Protein AF-A0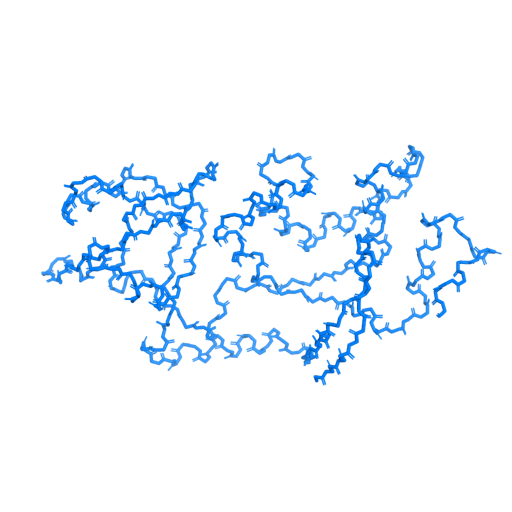A7Z0PDH2-F1 (afdb_monomer_lite)

Secondary structure (DSSP, 8-state):
-EEEEEEE--TT-SS-EEEEEEE----TTHHHHHHHHHHHHHHS-GGG--EEEE-TT-B-B--SS--HHHHHHHTTTS-B-SS-EEEEHHHHHHS-GGGEEEE--BTTB--EEEEEEEEEEE-TT-PEEEEEEEEETTTSPEE-GGG-TT-EEEE----HHHHHHHHHHHTT-S-HHHHHHHHHHHHHHHTSHHHHHHHHHH--S-SS---HHHHHHHHTSHHHHHHHHTEEEE---TTS--HHHHHTTGGGGT-BTTB--GGG-

Foldseek 3Di:
DDKDFDFDADPPRPGTDGDIDDDDDDDPCVVVQLVVLQVVQVVDDPVQLFKWKDAWFFFFFAAPPDDPVRSVVCRVVGATFRGIDIDGNVVQVPDDPSQWDWDPDDPVFATKIKGFDFQAGAGPVRDRDTHITIDGPPPGDRGHPSNLPLADEFEWPQAPQLVLLLVCVLVVVDDPVSCVVCVVSVCSRLVTRLNVQVCVQQVPVPPSDHDPVSVVSSCSHNRSVVNNVRYHYDDDDPVPDDPVRVQSCQVVVVHDPVGTDPVSD

Structure (mmCIF, N/CA/C/O backbone):
data_AF-A0A7Z0PDH2-F1
#
_entry.id   AF-A0A7Z0PDH2-F1
#
loop_
_atom_site.group_PDB
_atom_site.id
_atom_site.type_symbol
_atom_site.label_atom_id
_atom_site.label_alt_id
_atom_site.label_comp_id
_atom_site.label_asym_id
_atom_site.label_entity_id
_atom_site.label_seq_id
_atom_site.pdbx_PDB_ins_code
_atom_site.Cartn_x
_atom_site.Cartn_y
_atom_site.Cartn_z
_atom_site.occupancy
_atom_site.B_iso_or_equiv
_atom_site.auth_seq_id
_atom_site.auth_comp_id
_atom_site.auth_asym_id
_atom_site.auth_atom_id
_atom_site.pdbx_PDB_model_num
ATOM 1 N N . MET A 1 1 ? 22.469 -14.466 2.992 1.00 57.66 1 MET A N 1
ATOM 2 C CA . MET A 1 1 ? 22.642 -13.098 3.518 1.00 57.66 1 MET A CA 1
ATOM 3 C C . MET A 1 1 ? 24.048 -12.660 3.171 1.00 57.66 1 MET A C 1
ATOM 5 O O . MET A 1 1 ? 24.980 -13.349 3.568 1.00 57.66 1 MET A O 1
ATOM 9 N N . ILE A 1 2 ? 24.188 -11.593 2.391 1.00 72.69 2 ILE A N 1
ATOM 10 C CA . ILE A 1 2 ? 25.479 -10.999 2.031 1.00 72.69 2 ILE A CA 1
ATOM 11 C C . ILE A 1 2 ? 25.451 -9.569 2.564 1.00 72.69 2 ILE A C 1
ATOM 13 O O . ILE A 1 2 ? 24.490 -8.844 2.332 1.00 72.69 2 ILE A O 1
ATOM 17 N N . GLY A 1 3 ? 26.459 -9.193 3.347 1.00 75.25 3 GLY A N 1
ATOM 18 C CA . GLY A 1 3 ? 26.561 -7.863 3.937 1.00 75.25 3 GLY A CA 1
ATOM 19 C C . GLY A 1 3 ? 27.950 -7.291 3.705 1.00 75.25 3 GLY A C 1
ATOM 20 O O . GLY A 1 3 ? 28.940 -7.971 3.973 1.00 75.25 3 GLY A O 1
ATOM 21 N N . HIS A 1 4 ? 28.027 -6.055 3.222 1.00 76.88 4 HIS A N 1
ATOM 22 C CA . HIS A 1 4 ? 29.278 -5.329 3.042 1.00 76.88 4 HIS A CA 1
ATOM 23 C C . HIS A 1 4 ? 29.174 -3.952 3.698 1.00 76.88 4 HIS A C 1
ATOM 25 O O . HIS A 1 4 ? 28.296 -3.159 3.361 1.00 76.88 4 HIS A O 1
ATOM 31 N N . LEU A 1 5 ? 30.073 -3.670 4.643 1.00 83.44 5 LEU A N 1
ATOM 32 C CA . LEU A 1 5 ? 30.262 -2.324 5.173 1.00 83.44 5 LEU A CA 1
ATOM 33 C C . LEU A 1 5 ? 31.282 -1.617 4.279 1.00 83.44 5 LEU A C 1
ATOM 35 O O . LEU A 1 5 ? 32.447 -2.017 4.246 1.00 83.44 5 LEU A O 1
ATOM 39 N N . GLY A 1 6 ? 30.836 -0.599 3.549 1.00 84.50 6 GLY A N 1
ATOM 40 C CA . GLY A 1 6 ? 31.639 0.057 2.524 1.00 84.50 6 GLY A CA 1
ATOM 41 C C . GLY A 1 6 ? 31.370 1.551 2.430 1.00 84.50 6 GLY A C 1
ATOM 42 O O . GLY A 1 6 ? 30.443 2.077 3.044 1.00 84.50 6 GLY A O 1
ATOM 43 N N . LEU A 1 7 ? 32.213 2.230 1.660 1.00 85.75 7 LEU A N 1
ATOM 44 C CA . LEU A 1 7 ? 32.038 3.633 1.314 1.00 85.75 7 LEU A CA 1
ATOM 45 C C . LEU A 1 7 ? 31.079 3.733 0.123 1.00 85.75 7 LEU A C 1
ATOM 47 O O . LEU A 1 7 ? 31.379 3.217 -0.950 1.00 85.75 7 LEU A O 1
ATOM 51 N N . TYR A 1 8 ? 29.934 4.378 0.327 1.00 80.38 8 TYR A N 1
ATOM 52 C CA . TYR A 1 8 ? 28.932 4.654 -0.701 1.00 80.38 8 TYR A CA 1
ATOM 53 C C . TYR A 1 8 ? 28.839 6.158 -0.933 1.00 80.38 8 TYR A C 1
ATOM 55 O O . TYR A 1 8 ? 28.736 6.923 0.023 1.00 80.38 8 TYR A O 1
ATOM 63 N N . GLN A 1 9 ? 28.847 6.577 -2.195 1.00 80.88 9 GLN A N 1
ATOM 64 C CA . GLN A 1 9 ? 28.658 7.969 -2.591 1.00 80.88 9 GLN A CA 1
ATOM 65 C C . GLN A 1 9 ? 27.418 8.055 -3.474 1.00 80.88 9 GLN A C 1
ATOM 67 O O . GLN A 1 9 ? 27.387 7.472 -4.557 1.00 80.88 9 GLN A O 1
ATOM 72 N N . ASP A 1 10 ? 26.394 8.751 -2.990 1.00 74.12 10 ASP A N 1
ATOM 73 C CA . ASP A 1 10 ? 25.212 9.047 -3.796 1.00 74.12 10 ASP A CA 1
ATOM 74 C C . ASP A 1 10 ? 25.580 10.090 -4.870 1.00 74.12 10 ASP A C 1
ATOM 76 O O . ASP A 1 10 ? 26.556 10.827 -4.715 1.00 74.12 10 ASP A O 1
ATOM 80 N N . CYS A 1 11 ? 24.819 10.165 -5.966 1.00 62.72 11 CYS A N 1
ATOM 81 C CA . CYS A 1 11 ? 25.152 11.026 -7.112 1.00 62.72 11 CYS A CA 1
ATOM 82 C C . CYS A 1 11 ? 25.292 12.518 -6.761 1.00 62.72 11 CYS A C 1
ATOM 84 O O . CYS A 1 11 ? 26.021 13.233 -7.444 1.00 62.72 11 CYS A O 1
ATOM 86 N N . ASP A 1 12 ? 24.633 12.951 -5.685 1.00 72.50 12 ASP A N 1
ATOM 87 C CA . ASP A 1 12 ? 24.610 14.336 -5.214 1.00 72.50 12 ASP A CA 1
ATOM 88 C C . ASP A 1 12 ? 25.508 14.562 -3.980 1.00 72.50 12 ASP A C 1
ATOM 90 O O . ASP A 1 12 ? 25.506 15.649 -3.403 1.00 72.50 12 ASP A O 1
ATOM 94 N N . ALA A 1 13 ? 26.249 13.542 -3.530 1.00 79.81 13 ALA A N 1
ATOM 95 C CA . ALA A 1 13 ? 27.087 13.626 -2.337 1.00 79.81 13 ALA A CA 1
ATOM 96 C C . ALA A 1 13 ? 28.519 14.066 -2.680 1.00 79.81 13 ALA A C 1
ATOM 98 O O . ALA A 1 13 ? 29.191 13.443 -3.502 1.00 79.81 13 ALA A O 1
ATOM 99 N N . ASP A 1 14 ? 29.027 15.087 -1.982 1.00 85.19 14 ASP A N 1
ATOM 100 C CA . ASP A 1 14 ? 30.408 15.573 -2.146 1.00 85.19 14 ASP A CA 1
ATOM 101 C C . ASP A 1 14 ? 31.463 14.579 -1.626 1.00 85.19 14 ASP A C 1
ATOM 103 O O . ASP A 1 14 ? 32.612 14.592 -2.074 1.00 85.19 14 ASP A O 1
ATOM 107 N N . GLN A 1 15 ? 31.100 13.723 -0.664 1.00 85.88 15 GLN A N 1
ATOM 108 C CA . GLN A 1 15 ? 31.987 12.716 -0.076 1.00 85.88 15 GLN A CA 1
ATOM 109 C C . GLN A 1 15 ? 31.253 11.388 0.157 1.00 85.88 15 GLN A C 1
ATOM 111 O O . GLN A 1 15 ? 30.056 11.395 0.444 1.00 85.88 15 GLN A O 1
ATOM 116 N N . PRO A 1 16 ? 31.956 10.245 0.063 1.00 86.00 16 PRO A N 1
ATOM 117 C CA . PRO A 1 16 ? 31.382 8.945 0.380 1.00 86.00 16 PRO A CA 1
ATOM 118 C C . PRO A 1 16 ? 31.133 8.771 1.884 1.00 86.00 16 PRO A C 1
ATOM 120 O O . PRO A 1 16 ? 31.945 9.171 2.719 1.00 86.00 16 PRO A O 1
ATOM 123 N N . GLU A 1 17 ? 30.057 8.072 2.228 1.00 88.94 17 GLU A N 1
ATOM 124 C CA . GLU A 1 17 ? 29.683 7.723 3.599 1.00 88.94 17 GLU A CA 1
ATOM 125 C C . GLU A 1 17 ? 29.858 6.224 3.860 1.00 88.94 17 GLU A C 1
ATOM 127 O O . GLU A 1 17 ? 29.665 5.395 2.969 1.00 88.94 17 GLU A O 1
ATOM 132 N N . GLN A 1 18 ? 30.183 5.846 5.102 1.00 87.06 18 GLN A N 1
ATOM 133 C CA . GLN A 1 18 ? 30.150 4.437 5.501 1.00 87.06 18 GLN A CA 1
ATOM 134 C C . GLN A 1 18 ? 28.702 3.959 5.619 1.00 87.06 18 GLN A C 1
ATOM 136 O O . GLN A 1 18 ? 27.990 4.340 6.548 1.00 87.06 18 GLN A O 1
ATOM 141 N N . LYS A 1 19 ? 28.287 3.076 4.710 1.00 86.75 19 LYS A N 1
ATOM 142 C CA . LYS A 1 19 ? 26.963 2.448 4.717 1.00 86.75 19 LYS A CA 1
ATOM 143 C C . LYS A 1 19 ? 27.102 0.924 4.784 1.00 86.75 19 LYS A C 1
ATOM 145 O O . LYS A 1 19 ? 28.033 0.334 4.232 1.00 86.75 19 LYS A O 1
ATOM 150 N N . LEU A 1 20 ? 26.169 0.279 5.487 1.00 84.75 20 LEU A N 1
ATOM 151 C CA . LEU A 1 20 ? 25.981 -1.169 5.420 1.00 84.75 20 LEU A CA 1
ATOM 152 C C . LEU A 1 20 ? 25.075 -1.468 4.227 1.00 84.75 20 LEU A C 1
ATOM 154 O O . LEU A 1 20 ? 23.892 -1.141 4.258 1.00 84.75 20 LEU A O 1
ATOM 158 N N . HIS A 1 21 ? 25.620 -2.120 3.207 1.00 80.81 21 HIS A N 1
ATOM 159 C CA . HIS A 1 21 ? 24.818 -2.76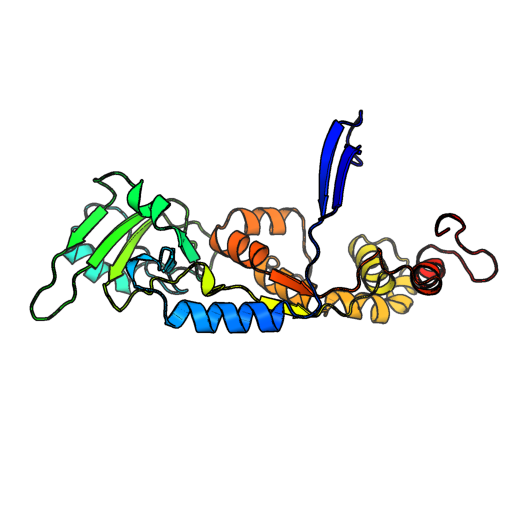4 2.180 1.00 80.81 21 HIS A CA 1
ATOM 160 C C . HIS A 1 21 ? 24.469 -4.171 2.677 1.00 80.81 21 HIS A C 1
ATOM 162 O O . HIS A 1 21 ? 25.371 -4.967 2.945 1.00 80.81 21 HIS A O 1
ATOM 168 N N . LEU A 1 22 ? 23.178 -4.480 2.816 1.00 80.50 22 LEU A N 1
ATOM 169 C CA . LEU A 1 22 ? 22.690 -5.796 3.228 1.00 80.50 22 LEU A CA 1
ATOM 170 C C . LEU A 1 22 ? 21.732 -6.352 2.177 1.00 80.50 22 LEU A C 1
ATOM 172 O O . LEU A 1 22 ? 20.664 -5.792 1.955 1.00 80.50 22 LEU A O 1
ATOM 176 N N . GLU A 1 23 ? 22.081 -7.505 1.616 1.00 78.81 23 GLU A N 1
ATOM 177 C CA . GLU A 1 23 ? 21.211 -8.273 0.732 1.00 78.81 23 GLU A CA 1
ATOM 178 C C . GLU A 1 23 ? 20.784 -9.576 1.411 1.00 78.81 23 GLU A C 1
ATOM 180 O O . GLU A 1 23 ? 21.582 -10.353 1.964 1.00 78.81 23 GLU A O 1
ATOM 185 N N . THR A 1 24 ? 19.484 -9.839 1.348 1.00 79.00 24 THR A N 1
ATOM 186 C CA . THR A 1 24 ? 18.890 -11.102 1.784 1.00 79.00 24 THR A CA 1
ATOM 187 C C . THR A 1 24 ? 18.298 -11.795 0.570 1.00 79.00 24 THR A C 1
ATOM 189 O O . THR A 1 24 ? 17.638 -11.165 -0.247 1.00 79.00 24 THR A O 1
ATOM 192 N N . PHE A 1 25 ? 18.579 -13.088 0.443 1.00 76.19 25 PHE A N 1
ATOM 193 C CA . PHE A 1 25 ? 18.141 -13.902 -0.682 1.00 76.19 25 PHE A CA 1
ATOM 194 C C . PHE A 1 25 ? 17.099 -14.889 -0.176 1.00 76.19 25 PHE A C 1
ATOM 196 O O . PHE A 1 25 ? 17.269 -15.465 0.903 1.00 76.19 25 PHE A O 1
ATOM 203 N N . SER A 1 26 ? 16.047 -15.067 -0.960 1.00 77.88 26 SER A N 1
ATOM 204 C CA . SER A 1 26 ? 15.057 -16.130 -0.809 1.00 77.88 26 SER A CA 1
ATOM 205 C C . SER A 1 26 ? 15.171 -17.091 -1.994 1.00 77.88 26 SER A C 1
ATOM 207 O O . SER A 1 26 ? 15.863 -16.788 -2.970 1.00 77.88 26 SER A O 1
ATOM 209 N N . GLY A 1 27 ? 14.562 -18.273 -1.875 1.00 80.44 27 GLY A N 1
ATOM 210 C CA . GLY A 1 27 ? 14.395 -19.176 -3.010 1.00 80.44 27 GLY A CA 1
ATOM 211 C C . GLY A 1 27 ? 13.394 -18.624 -4.027 1.00 80.44 27 GLY A C 1
ATOM 212 O O . GLY A 1 27 ? 12.864 -17.524 -3.883 1.00 80.44 27 GLY A O 1
ATOM 213 N N . ASP A 1 28 ? 13.102 -19.412 -5.055 1.00 81.75 28 ASP A N 1
ATOM 214 C CA . ASP A 1 28 ? 12.028 -19.144 -6.017 1.00 81.75 28 ASP A CA 1
ATOM 215 C C . ASP A 1 28 ? 10.625 -19.467 -5.458 1.00 81.75 28 ASP A C 1
ATOM 217 O O . ASP A 1 28 ? 9.628 -19.363 -6.168 1.00 81.75 28 ASP A O 1
ATOM 221 N N . ASP A 1 29 ? 10.531 -19.810 -4.171 1.00 88.81 29 ASP A N 1
ATOM 222 C CA . ASP A 1 29 ? 9.342 -20.295 -3.474 1.00 88.81 29 ASP A CA 1
ATOM 223 C C . ASP A 1 29 ? 8.637 -19.231 -2.615 1.00 88.81 29 ASP A C 1
ATOM 225 O O . ASP A 1 29 ? 7.789 -19.570 -1.790 1.00 88.81 29 ASP A O 1
ATOM 229 N N . VAL A 1 30 ? 8.935 -17.938 -2.806 1.00 89.25 30 VAL A N 1
ATOM 230 C CA . VAL A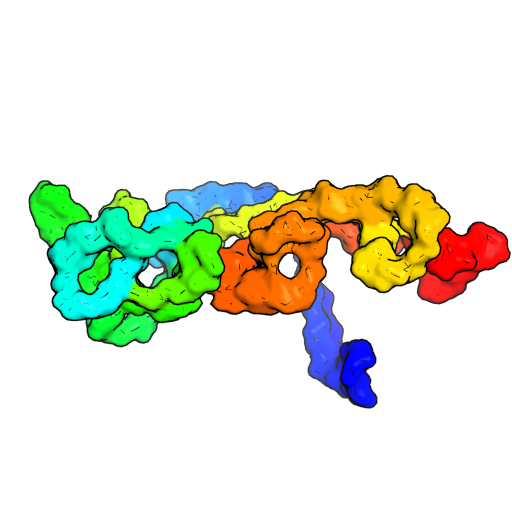 1 30 ? 8.335 -16.835 -2.023 1.00 89.25 30 VAL A CA 1
ATOM 231 C C . VAL A 1 30 ? 6.804 -16.853 -2.077 1.00 89.25 30 VAL A C 1
ATOM 233 O O . VAL A 1 30 ? 6.156 -16.681 -1.045 1.00 89.25 30 VAL A O 1
ATOM 236 N N . GLU A 1 31 ? 6.214 -17.097 -3.249 1.00 90.94 31 GLU A N 1
ATOM 237 C CA . GLU A 1 31 ? 4.755 -17.203 -3.399 1.00 90.94 31 GLU A CA 1
ATOM 238 C C . GLU A 1 31 ? 4.190 -18.357 -2.560 1.00 90.94 31 GLU A C 1
ATOM 240 O O . GLU A 1 31 ? 3.286 -18.149 -1.748 1.00 90.94 31 GLU A O 1
ATOM 245 N N . ALA A 1 32 ? 4.788 -19.547 -2.666 1.00 92.94 32 ALA A N 1
ATOM 246 C CA . ALA A 1 32 ? 4.389 -20.720 -1.890 1.00 92.94 32 ALA A CA 1
ATOM 247 C C . ALA A 1 32 ? 4.579 -20.507 -0.377 1.00 92.94 32 ALA A C 1
ATOM 249 O O . ALA A 1 32 ? 3.745 -20.926 0.430 1.00 92.94 32 ALA A O 1
ATOM 250 N N . PHE A 1 33 ? 5.646 -19.812 0.027 1.00 92.81 33 PHE A N 1
ATOM 251 C CA . PHE A 1 33 ? 5.873 -19.425 1.415 1.00 92.81 33 PHE A CA 1
ATOM 252 C C . PHE A 1 33 ? 4.769 -18.494 1.930 1.00 92.81 33 PHE A C 1
ATOM 254 O O . PHE A 1 33 ? 4.253 -18.716 3.026 1.00 92.81 33 PHE A O 1
ATOM 261 N N . ILE A 1 34 ? 4.369 -17.478 1.155 1.00 93.44 34 ILE A N 1
ATOM 262 C CA . ILE A 1 34 ? 3.287 -16.555 1.532 1.00 93.44 34 ILE A CA 1
ATOM 263 C C . ILE A 1 34 ? 1.957 -17.305 1.653 1.00 93.44 34 ILE A C 1
ATOM 265 O O . ILE A 1 34 ? 1.224 -17.086 2.619 1.00 93.44 34 ILE A O 1
ATOM 269 N N . GLU A 1 35 ? 1.650 -18.219 0.731 1.00 94.50 35 GLU A N 1
ATOM 270 C CA . GLU A 1 35 ? 0.456 -19.070 0.810 1.00 94.50 35 GLU A CA 1
ATOM 271 C C . GLU A 1 35 ? 0.453 -19.943 2.072 1.00 94.50 35 GLU A C 1
ATOM 273 O O . GLU A 1 35 ? -0.539 -19.976 2.808 1.00 94.50 35 GLU A O 1
ATOM 278 N N . ALA A 1 36 ? 1.578 -20.593 2.381 1.00 95.62 36 ALA A N 1
ATOM 279 C CA . ALA A 1 36 ? 1.732 -21.380 3.601 1.00 95.62 36 ALA A CA 1
ATOM 280 C C . ALA A 1 36 ? 1.611 -20.510 4.865 1.00 95.62 36 ALA A C 1
ATOM 282 O O . ALA A 1 36 ? 0.969 -20.909 5.839 1.00 95.62 36 ALA A O 1
ATOM 283 N N . SER A 1 37 ? 2.171 -19.298 4.841 1.00 95.69 37 SER A N 1
ATOM 284 C CA . SER A 1 37 ? 2.078 -18.312 5.923 1.00 95.69 37 SER A CA 1
ATOM 285 C C . SER A 1 37 ? 0.628 -17.875 6.161 1.00 95.69 37 SER A C 1
ATOM 287 O O . SER A 1 37 ? 0.150 -17.878 7.297 1.00 95.69 37 SER A O 1
ATOM 289 N N . ARG A 1 38 ? -0.121 -17.614 5.083 1.00 95.56 38 ARG A N 1
ATOM 290 C CA . ARG A 1 38 ? -1.556 -17.293 5.116 1.00 95.56 38 ARG A CA 1
ATOM 291 C C . ARG A 1 38 ? -2.388 -18.435 5.686 1.00 95.56 38 ARG A C 1
ATOM 293 O O . ARG A 1 38 ? -3.248 -18.196 6.533 1.00 95.56 38 ARG A O 1
ATOM 300 N N . ALA A 1 39 ? -2.118 -19.672 5.271 1.00 95.94 39 ALA A N 1
ATOM 301 C CA . ALA A 1 39 ? -2.773 -20.852 5.832 1.00 95.94 39 ALA A CA 1
ATOM 302 C C . ALA A 1 39 ? -2.452 -21.010 7.328 1.00 95.94 39 ALA A C 1
ATOM 304 O O . ALA A 1 39 ? -3.342 -21.267 8.139 1.00 95.94 39 ALA A O 1
ATOM 305 N N . TRP A 1 40 ? -1.198 -20.787 7.723 1.00 95.25 40 TRP A N 1
ATOM 306 C CA . TRP A 1 40 ? -0.787 -20.795 9.125 1.00 95.25 40 TRP A CA 1
ATOM 307 C C . TRP A 1 40 ? -1.508 -19.719 9.948 1.00 95.25 40 TRP A C 1
ATOM 309 O O . TRP A 1 40 ? -2.016 -20.010 11.031 1.00 95.25 40 TRP A O 1
ATOM 319 N N . ALA A 1 41 ? -1.654 -18.506 9.410 1.00 95.00 41 ALA A N 1
ATOM 320 C CA . ALA A 1 41 ? -2.321 -17.391 10.077 1.00 95.00 41 ALA A CA 1
ATOM 321 C C . ALA A 1 41 ? -3.777 -17.690 10.481 1.00 95.00 41 ALA A C 1
ATOM 323 O O . ALA A 1 41 ? -4.256 -17.155 11.482 1.00 95.00 41 ALA A O 1
ATOM 324 N N . GLN A 1 42 ? -4.476 -18.569 9.752 1.00 92.25 42 GLN A N 1
ATOM 325 C CA . GLN A 1 42 ? -5.846 -18.991 10.082 1.00 92.25 42 GLN A CA 1
ATOM 326 C C . GLN A 1 42 ? -5.924 -19.810 11.379 1.00 92.25 42 GLN A C 1
ATOM 328 O O . GLN A 1 42 ? -6.950 -19.788 12.058 1.00 92.25 42 GLN A O 1
ATOM 333 N N . HIS A 1 43 ? -4.838 -20.496 11.738 1.00 93.25 43 HIS A N 1
ATOM 334 C CA . HIS A 1 43 ? -4.738 -21.331 12.934 1.00 93.25 43 HIS A CA 1
ATOM 335 C C . HIS A 1 43 ? -4.223 -20.556 14.153 1.00 93.25 43 HIS A C 1
ATOM 337 O O . HIS A 1 43 ? -4.232 -21.083 15.268 1.00 93.25 43 HIS A O 1
ATOM 343 N N . LEU A 1 44 ? -3.767 -19.313 13.959 1.00 92.00 44 LEU A N 1
ATOM 344 C CA . LEU A 1 44 ? -3.246 -18.500 15.047 1.00 92.00 44 LEU A CA 1
ATOM 345 C C . LEU A 1 44 ? -4.373 -18.020 15.978 1.00 92.00 44 LEU A C 1
ATOM 347 O O . LEU A 1 44 ? -5.425 -17.569 15.505 1.00 92.00 44 LEU A O 1
ATOM 351 N N . PRO A 1 45 ? -4.149 -18.068 17.303 1.00 93.50 45 PRO A N 1
ATOM 352 C CA . PRO A 1 45 ? -5.056 -17.495 18.287 1.00 93.50 45 PRO A CA 1
ATOM 353 C C . PRO A 1 45 ? -5.369 -16.016 18.022 1.00 93.50 45 PRO A C 1
ATOM 355 O O . PRO A 1 45 ? -4.528 -15.262 17.534 1.00 93.50 45 PRO A O 1
ATOM 358 N N . GLU A 1 46 ? -6.549 -15.555 18.445 1.00 89.19 46 GLU A N 1
ATOM 359 C CA . GLU A 1 46 ? -6.972 -14.156 18.262 1.00 89.19 46 GLU A CA 1
ATOM 360 C C . GLU A 1 46 ? -5.998 -13.140 18.875 1.00 89.19 46 GLU A C 1
ATOM 362 O O . GLU A 1 46 ? -5.805 -12.063 18.319 1.00 89.19 46 GLU A O 1
ATOM 367 N N . LYS A 1 47 ? -5.318 -13.495 19.975 1.00 90.94 47 LYS A N 1
ATOM 368 C CA . LYS A 1 47 ? -4.308 -12.633 20.618 1.00 90.94 47 LYS A CA 1
ATOM 369 C C . LYS A 1 47 ? -3.129 -12.279 19.694 1.00 90.94 47 LYS A C 1
ATOM 371 O O . LYS A 1 47 ? -2.496 -11.250 19.912 1.00 90.94 47 LYS A O 1
ATOM 376 N N . ASP A 1 48 ? -2.851 -13.113 18.688 1.00 92.50 48 ASP A N 1
ATOM 377 C CA . ASP A 1 48 ? -1.741 -12.949 17.739 1.00 92.50 48 ASP A CA 1
ATOM 378 C C . ASP A 1 48 ? -2.180 -12.191 16.464 1.00 92.50 48 ASP A C 1
ATOM 380 O O . ASP A 1 48 ? -1.389 -11.979 15.538 1.00 92.50 48 ASP A O 1
ATOM 384 N N . ARG A 1 49 ? -3.444 -11.745 16.409 1.00 94.94 49 ARG A N 1
ATOM 385 C CA . ARG A 1 49 ? -3.980 -10.842 15.381 1.00 94.94 49 ARG A CA 1
ATOM 386 C C . ARG A 1 49 ? -3.772 -9.400 15.830 1.00 94.94 49 ARG A C 1
ATOM 388 O O . ARG A 1 49 ? -4.615 -8.798 16.486 1.00 94.94 49 ARG A O 1
ATOM 395 N N . THR A 1 50 ? -2.589 -8.876 15.536 1.00 96.06 50 THR A N 1
ATOM 396 C CA . THR A 1 50 ? -2.092 -7.607 16.085 1.00 96.06 50 THR A CA 1
ATOM 397 C C . THR A 1 50 ? -2.252 -6.411 15.150 1.00 96.06 50 THR A C 1
ATOM 399 O O . THR A 1 50 ? -1.730 -5.345 15.461 1.00 96.06 50 THR A O 1
ATOM 402 N N . TRP A 1 51 ? -2.968 -6.545 14.034 1.00 97.06 51 TRP A N 1
ATOM 403 C CA . TRP A 1 51 ? -3.226 -5.444 13.105 1.00 97.06 51 TRP A CA 1
ATOM 404 C C . TRP A 1 51 ? -4.723 -5.244 12.903 1.00 97.06 51 TRP A C 1
ATOM 406 O O . TRP A 1 51 ? -5.414 -6.166 12.482 1.00 97.06 51 TRP A O 1
ATOM 416 N N . LEU A 1 52 ? -5.224 -4.045 13.182 1.00 97.31 52 LEU A N 1
ATOM 417 C CA . LEU A 1 52 ? -6.592 -3.656 12.8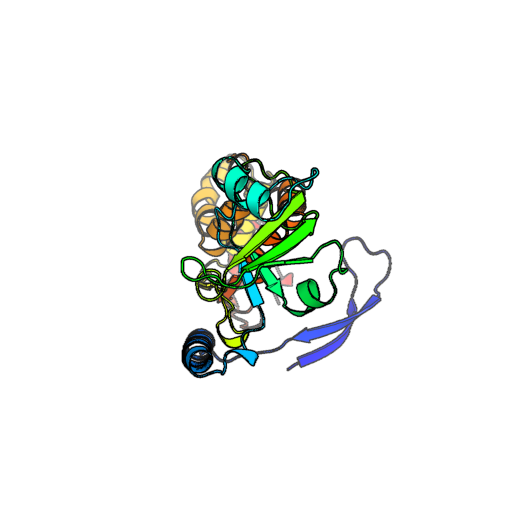65 1.00 97.31 52 LEU A CA 1
ATOM 418 C C . LEU A 1 52 ? -6.661 -3.268 11.388 1.00 97.31 52 LEU A C 1
ATOM 420 O O . LEU A 1 52 ? -5.930 -2.377 10.956 1.00 97.31 52 LEU A O 1
ATOM 424 N N . LYS A 1 53 ? -7.546 -3.901 10.618 1.00 97.50 53 LYS A N 1
ATOM 425 C CA . LYS A 1 53 ? -7.801 -3.528 9.226 1.00 97.50 53 LYS A CA 1
ATOM 426 C C . LYS A 1 53 ? -8.996 -2.582 9.150 1.00 97.50 53 LYS A C 1
ATOM 428 O O . LYS A 1 53 ? -10.137 -2.987 9.368 1.00 97.50 53 LYS A O 1
ATOM 433 N N . LEU A 1 54 ? -8.732 -1.333 8.779 1.00 97.44 54 LEU A N 1
ATOM 434 C CA . LEU A 1 54 ? -9.754 -0.373 8.377 1.00 97.44 54 LEU A CA 1
ATOM 435 C C . LEU A 1 54 ? -9.925 -0.477 6.864 1.00 97.44 54 LEU A C 1
ATOM 437 O O . LEU A 1 54 ? -9.040 -0.090 6.107 1.00 97.44 54 LEU A O 1
ATOM 441 N N . ALA A 1 55 ? -11.040 -1.047 6.416 1.00 96.75 55 ALA A N 1
ATOM 442 C CA . ALA A 1 55 ? -11.303 -1.209 4.992 1.00 96.75 55 ALA A CA 1
ATOM 443 C C . ALA A 1 55 ? -11.589 0.142 4.319 1.00 96.75 55 ALA A C 1
ATOM 445 O O . ALA A 1 55 ? -12.070 1.086 4.955 1.00 96.75 55 ALA A O 1
ATOM 446 N N . LYS A 1 56 ? -11.368 0.221 3.009 1.00 96.62 56 LYS A N 1
ATOM 447 C CA . LYS A 1 56 ? -11.883 1.290 2.160 1.00 96.62 56 LYS A CA 1
ATOM 448 C C . LYS A 1 56 ? -13.376 1.475 2.420 1.00 96.62 56 LYS A C 1
ATOM 450 O O . LYS A 1 56 ? -14.145 0.516 2.446 1.00 96.62 56 LYS A O 1
ATOM 455 N N . GLY A 1 57 ? -13.791 2.725 2.574 1.00 96.44 57 GLY A N 1
ATOM 456 C CA . GLY A 1 57 ? -15.162 3.076 2.908 1.00 96.44 57 GLY A CA 1
ATOM 457 C C . GLY A 1 57 ? -15.414 3.230 4.408 1.00 96.44 57 GLY A C 1
ATOM 458 O O . GLY A 1 57 ? -16.547 3.551 4.774 1.00 96.44 57 GLY A O 1
ATOM 459 N N . THR A 1 58 ? -14.406 3.027 5.267 1.00 96.62 58 THR A N 1
ATOM 460 C CA . THR A 1 58 ? -14.523 3.237 6.718 1.00 96.62 58 THR A CA 1
ATOM 461 C C . THR A 1 58 ? -14.919 4.691 6.987 1.00 96.62 58 THR A C 1
ATOM 463 O O . THR A 1 58 ? -14.224 5.593 6.512 1.00 96.62 58 THR A O 1
ATOM 466 N N . PRO A 1 59 ? -16.028 4.945 7.703 1.00 95.88 59 PRO A N 1
ATOM 467 C CA . PRO A 1 59 ? -16.438 6.303 8.037 1.00 95.88 59 PRO A CA 1
ATOM 468 C C . PRO A 1 59 ? -15.489 6.915 9.074 1.00 95.88 59 PRO A C 1
ATOM 470 O O . PRO A 1 59 ? -15.126 6.252 10.048 1.00 95.88 59 PRO A O 1
ATOM 473 N N . VAL A 1 60 ? -15.122 8.181 8.874 1.00 95.81 60 VAL A N 1
ATOM 474 C CA . VAL A 1 60 ? -14.318 8.972 9.816 1.00 95.81 60 VAL A CA 1
ATOM 475 C C . VAL A 1 60 ? -15.187 10.096 10.363 1.00 95.81 60 VAL A C 1
ATOM 477 O O . VAL A 1 60 ? -15.494 11.064 9.668 1.00 95.81 60 VAL A O 1
ATOM 480 N N . VAL A 1 61 ? -15.650 9.930 11.599 1.00 94.50 61 VAL A N 1
ATOM 481 C CA . VAL A 1 61 ? -16.590 10.852 12.240 1.00 94.50 61 VAL A CA 1
ATOM 482 C C . VAL A 1 61 ? -15.829 12.033 12.829 1.00 94.50 61 VAL A C 1
ATOM 484 O O . VAL A 1 61 ? -14.862 11.834 13.556 1.00 94.50 61 VAL A O 1
ATOM 487 N N . ALA A 1 62 ? -16.280 13.259 12.567 1.00 89.19 62 ALA A N 1
ATOM 488 C CA . ALA A 1 62 ? -15.627 14.459 13.083 1.00 89.19 62 ALA A CA 1
ATOM 489 C C . ALA A 1 62 ? -15.493 14.448 14.629 1.00 89.19 62 ALA A C 1
ATOM 491 O O . ALA A 1 62 ? -16.353 13.894 15.321 1.00 89.19 62 ALA A O 1
ATOM 492 N N . PRO A 1 63 ? -14.445 15.071 15.194 1.00 83.25 63 PRO A N 1
ATOM 493 C CA . PRO A 1 63 ? -14.178 15.059 16.637 1.00 83.25 63 PRO A CA 1
ATOM 494 C C . PRO A 1 63 ? -15.169 15.834 17.521 1.00 83.25 63 PRO A C 1
ATOM 496 O O . PRO A 1 63 ? -15.124 15.706 18.746 1.00 83.25 63 PRO A O 1
ATOM 499 N N . GLU A 1 64 ? -16.045 16.660 16.952 1.00 77.06 64 GLU A N 1
ATOM 500 C CA . GLU A 1 64 ? -16.744 17.716 17.690 1.00 77.06 64 GLU A CA 1
ATOM 501 C C . GLU A 1 64 ? -17.849 17.211 18.634 1.00 77.06 64 GLU A C 1
ATOM 503 O O . GLU A 1 64 ? -18.954 16.886 18.214 1.00 77.06 64 GLU A O 1
ATOM 508 N N . GLY A 1 65 ? -17.588 17.211 19.947 1.00 61.09 65 GLY A N 1
ATOM 509 C CA . GLY A 1 65 ? -18.621 17.137 20.996 1.00 61.09 65 GLY A CA 1
ATOM 510 C C . GLY A 1 65 ? -19.531 15.900 20.965 1.00 61.09 65 GLY A C 1
ATOM 511 O O . GLY A 1 65 ? -20.599 15.908 21.583 1.00 61.09 65 GLY A O 1
ATOM 512 N N . HIS A 1 66 ? -19.146 14.850 20.240 1.00 71.19 66 HIS A N 1
ATOM 513 C CA . HIS A 1 66 ? -19.988 13.687 20.002 1.00 71.19 66 HIS A CA 1
ATOM 514 C C . HIS A 1 66 ? -19.752 12.586 21.043 1.00 71.19 66 HIS A C 1
ATOM 516 O O . HIS A 1 66 ? -18.657 12.061 21.217 1.00 71.19 66 HIS A O 1
ATOM 522 N N . THR A 1 67 ? -20.827 12.169 21.709 1.00 84.25 67 THR A N 1
ATOM 523 C CA . THR A 1 67 ? -20.880 10.898 22.444 1.00 84.25 67 THR A CA 1
ATOM 524 C C . THR A 1 67 ? -20.867 9.717 21.472 1.00 84.25 67 THR A C 1
ATOM 526 O O . THR A 1 67 ? -21.253 9.853 20.311 1.00 84.25 67 THR A O 1
ATOM 529 N N . ALA A 1 68 ? -20.537 8.510 21.938 1.00 83.62 68 ALA A N 1
ATOM 530 C CA . ALA A 1 68 ? -20.526 7.328 21.070 1.00 83.62 68 ALA A CA 1
ATOM 531 C C . ALA A 1 68 ? -21.869 7.016 20.378 1.00 83.62 68 ALA A C 1
ATOM 533 O O . ALA A 1 68 ? -21.886 6.449 19.285 1.00 83.62 68 ALA A O 1
ATOM 534 N N . ALA A 1 69 ? -22.999 7.407 20.976 1.00 84.06 69 ALA A N 1
ATOM 535 C CA . ALA A 1 69 ? -24.309 7.295 20.338 1.00 84.06 69 ALA A CA 1
ATOM 536 C C . ALA A 1 69 ? -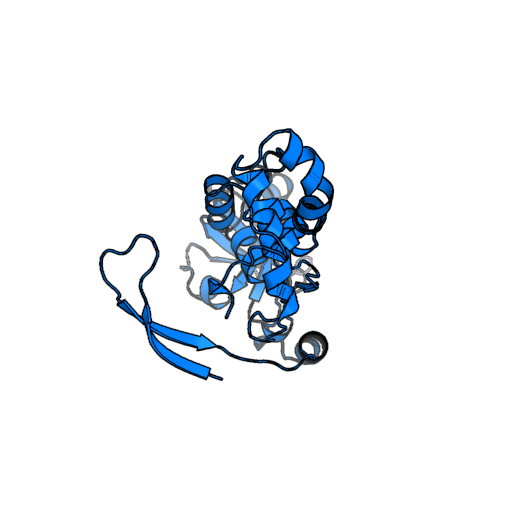24.475 8.297 19.182 1.00 84.06 69 ALA A C 1
ATOM 538 O O . ALA A 1 69 ? -24.989 7.933 18.127 1.00 84.06 69 ALA A O 1
ATOM 539 N N . GLN A 1 70 ? -24.008 9.536 19.362 1.00 83.75 70 GLN A N 1
ATOM 540 C CA . GLN A 1 70 ? -24.014 10.563 18.316 1.00 83.75 70 GLN A CA 1
ATOM 541 C C . GLN A 1 70 ? -23.048 10.215 17.183 1.00 83.75 70 GLN A C 1
ATOM 543 O O . GLN A 1 70 ? -23.434 10.318 16.022 1.00 83.75 70 GLN A O 1
ATOM 548 N N . MET A 1 71 ? -21.855 9.704 17.505 1.00 86.81 71 MET A N 1
ATOM 549 C CA . MET A 1 71 ? -20.891 9.262 16.494 1.00 86.81 71 MET A CA 1
ATOM 550 C C . MET A 1 71 ? -21.463 8.159 15.599 1.00 86.81 71 MET A C 1
ATOM 552 O O . MET A 1 71 ? -21.307 8.193 14.379 1.00 86.81 71 MET A O 1
ATOM 556 N N . GLN A 1 72 ? -22.210 7.218 16.183 1.00 84.56 72 GLN A N 1
ATOM 557 C CA . GLN A 1 72 ? -22.875 6.173 15.409 1.00 84.56 72 GLN A CA 1
ATOM 558 C C . GLN A 1 72 ? -23.923 6.728 14.436 1.00 84.56 72 GLN A C 1
ATOM 560 O O . GLN A 1 72 ? -24.043 6.211 13.330 1.00 84.56 72 GLN A O 1
ATOM 565 N N . MET A 1 73 ? -24.692 7.743 14.840 1.00 84.19 73 MET A N 1
ATOM 566 C CA . MET A 1 73 ? -25.688 8.371 13.963 1.00 84.19 73 MET A CA 1
ATOM 567 C C . MET A 1 73 ? -25.029 9.186 12.846 1.00 84.19 73 MET A C 1
ATOM 569 O O . MET A 1 73 ? -25.525 9.199 11.726 1.00 84.19 73 MET A O 1
ATOM 573 N N . ALA A 1 74 ? -23.902 9.838 13.139 1.00 86.75 74 ALA A N 1
ATOM 574 C CA . ALA A 1 74 ? -23.167 10.645 12.169 1.00 86.75 74 ALA A CA 1
ATOM 575 C C . ALA A 1 74 ? -22.419 9.801 11.122 1.00 86.75 74 ALA A C 1
ATOM 577 O O . ALA A 1 74 ? -22.222 10.275 10.003 1.00 86.75 74 ALA A O 1
ATOM 578 N N . SER A 1 75 ? -22.058 8.556 11.462 1.00 86.44 75 SER A N 1
ATOM 579 C CA . SER A 1 75 ? -21.226 7.661 10.637 1.00 86.44 75 SER A CA 1
ATOM 580 C C . SER A 1 75 ? -21.706 7.513 9.192 1.00 86.44 75 SER A C 1
ATOM 582 O O . SER A 1 75 ? -20.882 7.434 8.285 1.00 86.44 75 SER A O 1
ATOM 584 N N . ASP A 1 76 ? -23.020 7.494 8.954 1.00 86.06 76 ASP A N 1
ATOM 585 C CA . ASP A 1 76 ? -23.572 7.318 7.604 1.00 86.06 76 ASP A CA 1
ATOM 586 C C . ASP A 1 76 ? -23.315 8.529 6.698 1.00 86.06 76 ASP A C 1
ATOM 588 O O . ASP A 1 76 ? -23.122 8.368 5.492 1.00 86.06 76 ASP A O 1
ATOM 592 N N . SER A 1 77 ? -23.273 9.725 7.290 1.00 89.44 77 SER A N 1
ATOM 593 C CA . SER A 1 77 ? -23.019 11.004 6.615 1.00 89.44 77 SER A CA 1
ATOM 594 C C . SER A 1 77 ? -21.552 11.446 6.645 1.00 89.44 77 SER A C 1
ATOM 596 O O . SER A 1 77 ? -21.212 12.471 6.060 1.00 89.44 77 SER A O 1
ATOM 598 N N . SER A 1 78 ? -20.687 10.708 7.343 1.00 92.44 78 SER A N 1
ATOM 599 C CA . SER A 1 78 ? -19.278 11.061 7.505 1.00 92.44 78 SER A CA 1
ATOM 600 C C . SER A 1 78 ? -18.450 10.795 6.240 1.00 92.44 78 SER A C 1
ATOM 602 O O . SER A 1 78 ? -18.765 9.867 5.484 1.00 92.44 78 SER A O 1
ATOM 604 N N . PRO A 1 79 ? -17.353 11.551 6.025 1.00 94.62 79 PRO A N 1
ATOM 605 C CA . PRO A 1 79 ? -16.350 11.222 5.019 1.00 94.62 79 PRO A CA 1
ATOM 606 C C . PRO A 1 79 ? -15.857 9.784 5.177 1.00 94.62 79 PRO A C 1
ATOM 608 O O . PRO A 1 79 ? -15.796 9.242 6.285 1.00 94.62 79 PRO A O 1
ATOM 611 N N . ARG A 1 80 ? -15.506 9.156 4.057 1.00 96.31 80 ARG A N 1
ATOM 612 C CA . ARG A 1 80 ? -15.101 7.751 4.016 1.00 96.31 80 ARG A CA 1
ATOM 613 C C . ARG A 1 80 ? -13.668 7.611 3.545 1.00 96.31 80 ARG A C 1
ATOM 615 O O . ARG A 1 80 ? -13.253 8.308 2.622 1.00 96.31 80 ARG A O 1
ATOM 622 N N . SER A 1 81 ? -12.954 6.655 4.131 1.00 97.00 81 SER A N 1
ATOM 623 C CA . SER A 1 81 ? -11.608 6.307 3.692 1.00 97.00 81 SER A CA 1
ATOM 624 C C . SER A 1 81 ? -11.598 5.849 2.230 1.00 97.00 81 SER A C 1
ATOM 626 O O . SER A 1 81 ? -12.439 5.053 1.800 1.00 97.00 81 SER A O 1
ATOM 628 N N . ALA A 1 82 ? -10.633 6.322 1.449 1.00 96.12 82 ALA A N 1
ATOM 629 C CA . ALA A 1 82 ? -10.503 5.961 0.038 1.00 96.12 82 ALA A CA 1
ATOM 630 C C . ALA A 1 82 ? -9.739 4.651 -0.206 1.00 96.12 82 ALA A C 1
ATOM 632 O O . ALA A 1 82 ? -9.802 4.108 -1.316 1.00 96.12 82 ALA A O 1
ATOM 633 N N . ALA A 1 83 ? -9.056 4.126 0.813 1.00 96.38 83 ALA A N 1
ATOM 634 C CA . ALA A 1 83 ? -8.228 2.929 0.739 1.00 96.38 83 ALA A CA 1
ATOM 635 C C . ALA A 1 83 ? -8.268 2.119 2.045 1.00 96.38 83 ALA A C 1
ATOM 637 O O . ALA A 1 83 ? -8.676 2.628 3.092 1.00 96.38 83 ALA A O 1
ATOM 638 N N . ASP A 1 84 ? -7.843 0.858 1.949 1.00 97.06 84 ASP A N 1
ATOM 639 C CA . ASP A 1 84 ? -7.581 0.004 3.106 1.00 97.06 84 ASP A CA 1
ATOM 640 C C . ASP A 1 84 ? -6.356 0.532 3.872 1.00 97.06 84 ASP A C 1
ATOM 642 O O . ASP A 1 84 ? -5.390 0.996 3.266 1.00 97.06 84 ASP A O 1
ATOM 646 N N . LEU A 1 85 ? -6.387 0.433 5.200 1.00 97.75 85 LEU A N 1
ATOM 647 C CA . LEU A 1 85 ? -5.259 0.752 6.069 1.00 97.75 85 LEU A CA 1
ATOM 648 C C . LEU A 1 85 ? -5.152 -0.279 7.195 1.00 97.75 85 LEU A C 1
ATOM 650 O O . LEU A 1 85 ? -6.104 -0.503 7.946 1.00 97.75 85 LEU A O 1
ATOM 654 N N . LEU A 1 86 ? -3.972 -0.876 7.340 1.00 97.81 86 LEU A N 1
ATOM 655 C CA . LEU A 1 86 ? -3.615 -1.718 8.476 1.00 97.81 86 LEU A CA 1
ATOM 656 C C . LEU A 1 86 ? -2.943 -0.871 9.553 1.00 97.81 86 LEU A C 1
ATOM 658 O O . LEU A 1 86 ? -1.915 -0.237 9.307 1.00 97.81 86 LEU A O 1
ATOM 662 N N . ILE A 1 87 ? -3.502 -0.906 10.759 1.00 97.06 87 ILE A N 1
ATOM 663 C CA . ILE A 1 87 ? -3.004 -0.175 11.922 1.00 97.06 87 ILE A CA 1
ATOM 664 C C . ILE A 1 87 ? -2.476 -1.171 12.958 1.00 97.06 87 ILE A C 1
ATOM 666 O O . ILE A 1 87 ? -3.214 -2.071 13.367 1.00 97.06 87 ILE A O 1
ATOM 670 N N . PRO A 1 88 ? -1.224 -1.034 13.428 1.00 96.19 88 PRO A N 1
ATOM 671 C CA . PRO A 1 88 ? -0.689 -1.947 14.423 1.00 96.19 88 PRO A CA 1
ATOM 672 C C . PRO A 1 88 ? -1.361 -1.704 15.775 1.00 96.19 88 PRO A C 1
ATOM 674 O O . PRO A 1 88 ? -1.525 -0.562 16.207 1.00 96.19 88 PRO A O 1
ATOM 677 N N . LYS A 1 89 ? -1.672 -2.785 16.493 1.00 95.81 89 LYS A N 1
ATOM 678 C CA . LYS A 1 89 ? -2.286 -2.753 17.826 1.00 95.81 89 LYS A CA 1
ATOM 679 C C . LYS A 1 89 ? -1.547 -1.818 18.774 1.00 95.81 89 LYS A C 1
ATOM 681 O O . LYS A 1 89 ? -2.178 -1.061 19.493 1.00 95.81 89 LYS A O 1
ATOM 686 N N . LYS A 1 90 ? -0.214 -1.833 18.718 1.00 95.75 90 LYS A N 1
ATOM 687 C CA . LYS A 1 90 ? 0.638 -0.972 19.539 1.00 95.75 90 LYS A CA 1
ATOM 688 C C . LYS A 1 90 ? 0.313 0.514 19.362 1.00 95.75 90 LYS A C 1
ATOM 690 O O . LYS A 1 90 ? 0.221 1.215 20.356 1.00 95.75 90 LYS A O 1
ATOM 695 N N . LEU A 1 91 ? 0.069 0.975 18.131 1.00 95.62 91 LEU A N 1
ATOM 696 C CA . LEU A 1 91 ? -0.317 2.369 17.890 1.00 95.62 91 LEU A CA 1
ATOM 697 C C . LEU A 1 91 ? -1.631 2.699 18.604 1.00 95.62 91 LEU A C 1
ATOM 699 O O . LEU A 1 91 ? -1.743 3.748 19.226 1.00 95.62 91 LEU A O 1
ATOM 703 N N . LEU A 1 92 ? -2.605 1.788 18.546 1.00 96.44 92 LEU A N 1
ATOM 704 C CA . LEU A 1 92 ? -3.886 1.950 19.227 1.00 96.44 92 LEU A CA 1
ATOM 705 C C . LEU A 1 92 ? -3.728 1.874 20.746 1.00 96.44 92 LEU A C 1
ATOM 707 O O . LEU A 1 92 ? -4.344 2.660 21.452 1.00 96.44 92 LEU A O 1
ATOM 711 N N . ASP A 1 93 ? -2.898 0.978 21.271 1.00 94.81 93 ASP A N 1
ATOM 712 C CA . ASP A 1 93 ? -2.632 0.847 22.706 1.00 94.81 93 ASP A CA 1
ATOM 713 C C . ASP A 1 93 ? -1.930 2.097 23.265 1.00 94.81 93 ASP A C 1
ATOM 715 O O . ASP A 1 93 ? -2.297 2.552 24.349 1.00 94.81 93 ASP A O 1
ATOM 719 N N . ASP A 1 94 ? -1.042 2.718 22.486 1.00 96.06 94 ASP A N 1
ATOM 720 C CA . ASP A 1 94 ? -0.292 3.925 22.854 1.00 96.06 94 ASP A CA 1
ATOM 721 C C . ASP A 1 94 ? -1.127 5.223 22.756 1.00 96.06 94 ASP A C 1
ATOM 723 O O . ASP A 1 94 ? -0.712 6.266 23.266 1.00 96.06 94 ASP A O 1
ATOM 727 N N . LEU A 1 95 ? -2.326 5.187 22.150 1.00 95.50 95 LEU A N 1
ATOM 728 C CA . LEU A 1 95 ? -3.232 6.344 22.133 1.00 95.50 95 LEU A CA 1
ATOM 729 C C . LEU A 1 95 ? -3.649 6.746 23.569 1.00 95.50 95 LEU A C 1
ATOM 731 O O . LEU A 1 95 ? -3.967 5.868 24.386 1.00 95.50 95 LEU A O 1
ATOM 735 N N . PRO A 1 96 ? -3.727 8.053 23.881 1.00 94.75 96 PRO A N 1
ATOM 736 C CA . PRO A 1 96 ? -4.174 8.512 25.188 1.00 94.75 96 PRO A CA 1
ATOM 737 C C . PRO A 1 96 ? -5.665 8.220 25.432 1.00 94.75 96 PRO A C 1
ATOM 739 O O . PRO A 1 96 ? -6.432 7.916 24.516 1.00 94.75 96 PRO A O 1
ATOM 742 N N . ALA A 1 97 ? -6.071 8.239 26.706 1.00 91.69 97 ALA A N 1
ATOM 743 C CA . ALA A 1 97 ? -7.395 7.777 27.133 1.00 91.69 97 ALA A CA 1
ATOM 744 C C . ALA A 1 97 ? -8.552 8.629 26.581 1.00 91.69 97 ALA A C 1
ATOM 746 O O . ALA A 1 97 ? -9.640 8.111 26.361 1.00 91.69 97 ALA A O 1
ATOM 747 N N . ASP A 1 98 ? -8.312 9.912 26.323 1.00 91.25 98 ASP A N 1
ATOM 748 C CA . ASP A 1 98 ? -9.255 10.842 25.693 1.00 91.25 98 ASP A CA 1
ATOM 749 C C . ASP A 1 98 ? -9.487 10.554 24.200 1.00 91.25 98 ASP A C 1
ATOM 751 O O . ASP A 1 98 ? -10.484 11.001 23.640 1.00 91.25 98 ASP A O 1
ATOM 755 N N . ARG A 1 99 ? -8.616 9.755 23.571 1.00 93.56 99 ARG A N 1
ATOM 756 C CA . ARG A 1 99 ? -8.727 9.293 22.178 1.00 93.56 99 ARG A CA 1
ATOM 757 C C . ARG A 1 99 ? -9.320 7.892 22.046 1.00 93.56 99 ARG A C 1
ATOM 759 O O . ARG A 1 99 ? -9.266 7.299 20.967 1.00 93.56 99 ARG A O 1
ATOM 766 N N . LYS A 1 100 ? -9.870 7.345 23.136 1.00 94.25 100 LYS A N 1
ATOM 767 C CA . LYS A 1 100 ? -10.479 6.012 23.189 1.00 94.25 100 LYS A CA 1
ATOM 768 C C . LYS A 1 100 ? -11.825 6.065 23.883 1.00 94.25 100 LYS A C 1
ATOM 770 O O . LYS A 1 100 ? -11.918 6.458 25.040 1.00 94.25 100 LYS A O 1
ATOM 775 N N . ILE A 1 101 ? -12.865 5.574 23.219 1.00 93.62 101 ILE A N 1
ATOM 776 C CA . ILE A 1 101 ? -14.182 5.424 23.843 1.00 93.62 101 ILE A CA 1
ATOM 777 C C . ILE A 1 101 ? -14.647 3.985 23.670 1.00 93.62 101 ILE A C 1
ATOM 779 O O . ILE A 1 101 ? -14.990 3.550 22.573 1.00 93.62 101 ILE A O 1
ATOM 783 N N . GLN A 1 102 ? -14.675 3.243 24.773 1.00 93.31 102 GLN A N 1
ATOM 784 C CA . GLN A 1 102 ? -15.212 1.887 24.805 1.00 93.31 102 GLN A CA 1
ATOM 785 C C . GLN A 1 102 ? -16.710 1.928 25.086 1.00 93.31 102 GLN A C 1
ATOM 787 O O . GLN A 1 102 ? -17.163 2.556 26.043 1.00 93.31 102 GLN A O 1
ATOM 792 N N . VAL A 1 103 ? -17.483 1.226 24.264 1.00 92.31 103 VAL A N 1
ATOM 793 C CA . VAL A 1 103 ? -18.920 1.052 24.460 1.00 92.31 103 VAL A CA 1
ATOM 794 C C . VAL A 1 103 ? -19.192 -0.436 24.675 1.00 92.31 103 VAL A C 1
ATOM 796 O O . VAL A 1 103 ? -18.884 -1.248 23.794 1.00 92.31 103 VAL A O 1
ATOM 799 N N . PRO A 1 104 ? -19.763 -0.821 25.830 1.00 90.75 104 PRO A N 1
ATOM 800 C CA . PRO A 1 104 ? -20.037 -2.217 26.131 1.00 90.75 104 PRO A CA 1
ATOM 801 C C . PRO A 1 104 ? -21.114 -2.784 25.201 1.00 90.75 104 PRO A C 1
ATOM 803 O O . PRO A 1 104 ? -21.954 -2.057 24.664 1.00 90.75 104 PRO A O 1
ATOM 806 N N . ALA A 1 105 ? -21.102 -4.106 25.040 1.00 90.31 105 ALA A N 1
ATOM 807 C CA . ALA A 1 105 ? -22.146 -4.808 24.309 1.00 90.31 105 ALA A CA 1
ATOM 808 C C . ALA A 1 105 ? -23.510 -4.627 24.992 1.00 90.31 105 ALA A C 1
ATOM 810 O O . ALA A 1 105 ? -23.611 -4.539 26.216 1.00 90.31 105 ALA A O 1
ATOM 811 N N . ASN A 1 106 ? -24.571 -4.627 24.192 1.00 85.94 106 ASN A N 1
ATOM 812 C CA . ASN A 1 106 ? -25.950 -4.684 24.663 1.00 85.94 106 ASN A CA 1
ATOM 813 C C . ASN A 1 106 ? -26.707 -5.794 23.901 1.00 85.94 106 ASN A C 1
ATOM 815 O O . ASN A 1 106 ? -26.164 -6.346 22.945 1.00 85.94 106 ASN A O 1
ATOM 819 N N . PRO A 1 107 ? -27.957 -6.138 24.264 1.00 83.25 107 PRO A N 1
ATOM 820 C CA . PRO A 1 107 ? -28.684 -7.247 23.631 1.00 83.25 107 PRO A CA 1
ATOM 821 C C . PRO A 1 107 ? -28.860 -7.141 22.106 1.00 83.25 107 PRO A C 1
ATOM 823 O O . PRO A 1 107 ? -29.168 -8.133 21.455 1.00 83.25 107 PRO A O 1
ATOM 826 N N . THR A 1 108 ? -28.682 -5.949 21.532 1.00 80.56 108 THR A N 1
ATOM 827 C CA . THR A 1 108 ? -28.885 -5.664 20.103 1.00 80.56 108 THR A CA 1
ATOM 828 C C . THR A 1 108 ? -27.601 -5.322 19.348 1.00 80.56 108 THR A C 1
ATOM 830 O O . THR A 1 108 ? -27.622 -5.261 18.121 1.00 80.56 108 THR A O 1
ATOM 833 N N . ARG A 1 109 ? -26.489 -5.051 20.046 1.00 82.12 109 ARG A N 1
ATOM 834 C CA . ARG A 1 109 ? -25.246 -4.535 19.456 1.00 82.12 109 ARG A CA 1
ATOM 835 C C . ARG A 1 109 ? -24.027 -5.106 20.160 1.00 82.12 109 ARG A C 1
ATOM 837 O O . ARG A 1 109 ? -23.984 -5.182 21.389 1.00 82.12 109 ARG A O 1
ATOM 844 N N . LYS A 1 110 ? -23.011 -5.449 19.373 1.00 88.62 110 LYS A N 1
ATOM 845 C CA . LYS A 1 110 ? -21.725 -5.911 19.894 1.00 88.62 110 LYS A CA 1
ATOM 846 C C . LYS A 1 110 ? -20.965 -4.765 20.566 1.00 88.62 110 LYS A C 1
ATOM 848 O O . LYS A 1 110 ? -21.247 -3.586 20.334 1.00 88.62 110 LYS A O 1
ATOM 853 N N . ALA A 1 111 ? -20.008 -5.135 21.415 1.00 92.19 111 ALA A N 1
ATOM 854 C CA . ALA A 1 111 ? -19.074 -4.180 21.991 1.00 92.19 111 ALA A CA 1
ATOM 855 C C . ALA A 1 111 ? -18.246 -3.529 20.878 1.00 92.19 111 ALA A C 1
ATOM 857 O O . ALA A 1 111 ? -17.957 -4.151 19.851 1.00 92.19 111 ALA A O 1
ATOM 858 N N . ARG A 1 112 ? -17.894 -2.267 21.094 1.00 93.50 112 ARG A N 1
ATOM 859 C CA . ARG A 1 112 ? -17.169 -1.453 20.123 1.00 93.50 112 ARG A CA 1
ATOM 860 C C . ARG A 1 112 ? -16.208 -0.511 20.820 1.00 93.50 112 ARG A C 1
ATOM 862 O O . ARG A 1 112 ? -16.483 -0.044 21.930 1.00 93.50 112 ARG A O 1
ATOM 869 N N . THR A 1 113 ? -15.144 -0.176 20.119 1.00 95.06 113 THR A N 1
ATOM 870 C CA . THR A 1 113 ? -14.161 0.806 20.545 1.00 95.06 113 THR A CA 1
ATOM 871 C C . THR A 1 113 ? -14.061 1.886 19.486 1.00 95.06 113 THR A C 1
ATOM 873 O O . THR A 1 113 ? -13.882 1.603 18.306 1.00 95.06 113 THR A O 1
ATOM 876 N N . TRP A 1 114 ? -14.185 3.137 19.903 1.00 95.31 114 TRP A N 1
ATOM 877 C CA . TRP A 1 114 ? -13.902 4.278 19.048 1.00 95.31 114 TRP A CA 1
ATOM 878 C C . TRP A 1 114 ? -12.477 4.742 19.292 1.00 95.31 114 TRP A C 1
ATOM 880 O O . TRP A 1 114 ? -12.085 4.932 20.446 1.00 95.31 114 TRP A O 1
ATOM 890 N N . TYR A 1 115 ? -11.734 4.939 18.209 1.00 96.38 115 TYR A N 1
ATOM 891 C CA . TYR A 1 115 ? -10.378 5.472 18.231 1.00 96.38 115 TYR A CA 1
ATOM 892 C C . TYR A 1 115 ? -10.346 6.794 17.478 1.00 96.38 115 TYR A C 1
ATOM 894 O O . TYR A 1 115 ? -10.808 6.855 16.340 1.00 96.38 115 TYR A O 1
ATOM 902 N N . HIS A 1 116 ? -9.804 7.837 18.102 1.00 95.62 116 HIS A N 1
ATOM 903 C CA . HIS A 1 116 ? -9.540 9.100 17.422 1.00 95.62 116 HIS A CA 1
ATOM 904 C C . HIS A 1 116 ? -8.187 9.024 16.716 1.00 95.62 116 HIS A C 1
ATOM 906 O O . HIS A 1 116 ? -7.147 8.909 17.373 1.00 95.62 116 HIS A O 1
ATOM 912 N N . LEU A 1 117 ? -8.208 9.056 15.386 1.00 95.81 117 LEU A N 1
ATOM 913 C CA . LEU A 1 117 ? -7.035 8.897 14.539 1.00 95.81 117 LEU A CA 1
ATOM 914 C C . LEU A 1 117 ? -6.809 10.166 13.719 1.00 95.81 117 LEU A C 1
ATOM 916 O O . LEU A 1 117 ? -7.621 10.522 12.871 1.00 95.81 117 LEU A O 1
ATOM 920 N N . GLU A 1 118 ? -5.665 10.800 13.949 1.00 93.81 118 GLU A N 1
ATOM 921 C CA . GLU A 1 118 ? -5.252 12.021 13.260 1.00 93.81 118 GLU A CA 1
ATOM 922 C C . GLU A 1 118 ? -4.357 11.678 12.073 1.00 93.81 118 GLU A C 1
ATOM 924 O O . GLU A 1 118 ? -3.360 10.972 12.235 1.00 93.81 118 GLU A O 1
ATOM 929 N N . ASN A 1 119 ? -4.668 12.224 10.895 1.00 92.81 119 ASN A N 1
ATOM 930 C CA . ASN A 1 119 ? -3.799 12.176 9.715 1.00 92.81 119 ASN A CA 1
ATOM 931 C C . ASN A 1 119 ? -3.408 10.753 9.260 1.00 92.81 119 ASN A C 1
ATOM 933 O O . ASN A 1 119 ? -2.346 10.561 8.667 1.00 92.81 119 ASN A O 1
ATOM 937 N N . LEU A 1 120 ? -4.250 9.750 9.540 1.00 95.56 120 LEU A N 1
ATOM 938 C CA . LEU A 1 120 ? -4.007 8.361 9.130 1.00 95.56 120 LEU A CA 1
ATOM 939 C C . LEU A 1 120 ? -4.825 7.942 7.911 1.00 95.56 120 LEU A C 1
ATOM 941 O O . LEU A 1 120 ? -4.287 7.334 6.986 1.00 95.56 120 LEU A O 1
ATOM 945 N N . LEU A 1 121 ? -6.122 8.242 7.920 1.00 97.06 121 LEU A N 1
ATOM 946 C CA . LEU A 1 121 ? -7.017 7.944 6.806 1.00 97.06 121 LEU A CA 1
ATOM 947 C C . LEU A 1 121 ? -7.103 9.151 5.874 1.00 97.06 121 LEU A C 1
ATOM 949 O O . LEU A 1 121 ? -6.863 10.279 6.292 1.00 97.06 121 LEU A O 1
ATOM 953 N N . HIS A 1 122 ? -7.484 8.922 4.621 1.00 96.88 122 HIS A N 1
ATOM 954 C CA . HIS A 1 122 ? -7.718 9.982 3.644 1.00 96.88 122 HIS A CA 1
ATOM 955 C C . HIS A 1 122 ? -8.990 9.731 2.837 1.00 96.88 122 HIS A C 1
ATOM 957 O O . HIS A 1 122 ? -9.399 8.578 2.666 1.00 96.88 122 HIS A O 1
ATOM 963 N N . ASP A 1 123 ? -9.619 10.803 2.359 1.00 95.69 123 ASP A N 1
ATOM 964 C CA . ASP A 1 123 ? -10.807 10.739 1.500 1.00 95.69 123 ASP A CA 1
ATOM 965 C C . ASP A 1 123 ? -10.462 10.516 0.015 1.00 95.69 123 ASP A C 1
ATOM 967 O O . ASP A 1 123 ? -9.305 10.337 -0.368 1.00 95.69 123 ASP A O 1
ATOM 971 N N . ALA A 1 124 ? -11.485 10.482 -0.844 1.00 93.06 124 ALA A N 1
ATOM 972 C CA . ALA A 1 124 ? -11.317 10.260 -2.283 1.00 93.06 124 ALA A CA 1
ATOM 973 C C . ALA A 1 124 ? -10.534 11.381 -2.991 1.00 93.06 124 ALA A C 1
ATOM 975 O O . ALA A 1 124 ? -9.927 11.124 -4.033 1.00 93.06 124 ALA A O 1
ATOM 976 N N . ASP A 1 125 ? -10.519 12.579 -2.409 1.00 92.44 125 ASP A N 1
ATOM 977 C CA . ASP A 1 125 ? -9.795 13.749 -2.902 1.00 92.44 125 ASP A CA 1
ATOM 978 C C . ASP A 1 125 ? -8.365 13.820 -2.329 1.00 92.44 125 ASP A C 1
ATOM 980 O O . ASP A 1 125 ? -7.604 14.733 -2.647 1.00 92.44 125 ASP A O 1
ATOM 984 N N . ASN A 1 126 ? -7.962 12.803 -1.555 1.00 92.38 126 ASN A N 1
ATOM 985 C CA . ASN A 1 126 ? -6.674 12.673 -0.879 1.00 92.38 126 ASN A CA 1
ATOM 986 C C . ASN A 1 126 ? -6.439 13.690 0.246 1.00 92.38 126 ASN A C 1
ATOM 988 O O . ASN A 1 126 ? -5.292 13.935 0.630 1.00 92.38 126 ASN A O 1
ATOM 992 N N . ASN A 1 127 ? -7.507 14.243 0.819 1.00 94.69 127 ASN A N 1
ATOM 993 C CA . ASN A 1 127 ? -7.394 15.018 2.044 1.00 94.69 127 ASN A CA 1
ATOM 994 C C . ASN A 1 127 ? -7.239 14.061 3.221 1.00 94.69 127 ASN A C 1
ATOM 996 O O . ASN A 1 127 ? -8.019 13.118 3.380 1.00 94.69 127 ASN A O 1
ATOM 1000 N N . LEU A 1 128 ? -6.228 14.310 4.053 1.00 96.00 128 LEU A N 1
ATOM 1001 C CA . LEU A 1 128 ? -6.071 13.601 5.315 1.00 96.00 128 LEU A CA 1
ATOM 1002 C C . LEU A 1 128 ? -7.265 13.905 6.220 1.00 96.00 128 LEU A C 1
ATOM 1004 O O . LEU A 1 128 ? -7.677 15.054 6.375 1.00 96.00 128 LEU A O 1
ATOM 1008 N N . LEU A 1 129 ? -7.813 12.845 6.795 1.00 95.12 129 LEU A N 1
ATOM 1009 C CA . LEU A 1 129 ? -8.958 12.886 7.679 1.00 95.12 129 LEU A CA 1
ATOM 1010 C C . LEU A 1 129 ? -8.484 12.859 9.126 1.00 95.12 129 LEU A C 1
ATOM 1012 O O . LEU A 1 129 ? -7.555 12.132 9.494 1.00 95.12 129 LEU A O 1
ATOM 1016 N N . ASP A 1 130 ? -9.180 13.642 9.935 1.00 94.75 130 ASP A N 1
ATOM 1017 C CA . ASP A 1 130 ? -9.042 13.667 11.378 1.00 94.75 130 ASP A CA 1
ATOM 1018 C C . ASP A 1 130 ? -10.398 13.338 12.002 1.00 94.75 130 ASP A C 1
ATOM 1020 O O . ASP A 1 130 ? -11.408 13.981 11.695 1.00 94.75 130 ASP A O 1
ATOM 1024 N N . GLY A 1 131 ? -10.438 12.296 12.829 1.00 94.38 131 GLY A N 1
ATOM 1025 C CA . GLY A 1 131 ? -11.659 11.936 13.524 1.00 94.38 131 GLY A CA 1
ATOM 1026 C C . GLY A 1 131 ? -11.703 10.525 14.088 1.00 94.38 131 GLY A C 1
ATOM 1027 O O . GLY A 1 131 ? -10.721 9.786 14.170 1.00 94.38 131 GLY A O 1
ATOM 1028 N N . TRP A 1 132 ? -12.906 10.156 14.508 1.00 96.00 132 TRP A N 1
ATOM 1029 C CA . TRP A 1 132 ? -13.220 8.906 15.171 1.00 96.00 132 TRP A CA 1
ATOM 1030 C C . TRP A 1 132 ? -13.561 7.802 14.177 1.00 96.00 132 TRP A C 1
ATOM 1032 O O . TRP A 1 132 ? -14.452 7.946 13.337 1.00 96.00 132 TRP A O 1
ATOM 1042 N N . VAL A 1 133 ? -12.906 6.656 14.342 1.00 96.00 133 VAL A N 1
ATOM 1043 C CA . VAL A 1 133 ? -13.226 5.411 13.636 1.00 96.00 133 VAL A CA 1
ATOM 1044 C C . VAL A 1 133 ? -13.747 4.365 14.612 1.00 96.00 133 VAL A C 1
ATOM 1046 O O . VAL A 1 133 ? -13.326 4.314 15.769 1.00 96.00 133 VAL A O 1
ATOM 1049 N N . CYS A 1 134 ? -14.667 3.523 14.144 1.00 94.88 134 CYS A N 1
ATOM 1050 C CA . CYS A 1 134 ? -15.285 2.479 14.955 1.00 94.88 134 CYS A CA 1
ATOM 1051 C C . CYS A 1 134 ? -14.646 1.111 14.680 1.00 94.88 134 CYS A C 1
ATOM 1053 O O . CYS A 1 134 ? -14.693 0.594 13.564 1.00 94.88 134 CYS A O 1
ATOM 1055 N N . GLU A 1 135 ? -14.119 0.491 15.728 1.00 95.06 135 GLU A N 1
ATOM 1056 C CA . GLU A 1 135 ? -13.814 -0.933 15.790 1.00 95.06 135 GLU A CA 1
ATOM 1057 C C . GLU A 1 135 ? -15.003 -1.645 16.435 1.00 95.06 135 GLU A C 1
ATOM 1059 O O . GLU A 1 135 ? -1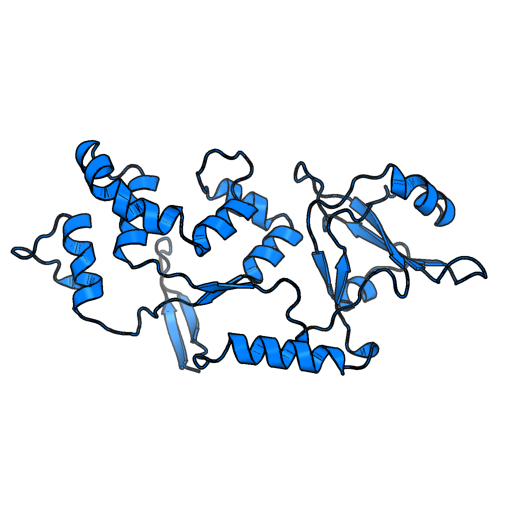5.346 -1.374 17.582 1.00 95.06 135 GLU A O 1
ATOM 1064 N N . GLU A 1 136 ? -15.689 -2.515 15.697 1.00 93.12 136 GLU A N 1
ATOM 1065 C CA . GLU A 1 136 ? -16.768 -3.339 16.246 1.00 93.12 136 GLU A CA 1
ATOM 1066 C C . GLU A 1 136 ? -16.325 -4.803 16.294 1.00 93.12 136 GLU A C 1
ATOM 1068 O O . GLU A 1 136 ? -15.924 -5.380 15.277 1.00 93.12 136 GLU A O 1
ATOM 1073 N N . ILE A 1 137 ? -16.416 -5.416 17.480 1.00 89.56 137 ILE A N 1
ATOM 1074 C CA . ILE A 1 137 ? -15.901 -6.767 17.717 1.00 89.56 137 ILE A CA 1
ATOM 1075 C C . ILE A 1 137 ? -16.590 -7.768 16.784 1.00 89.56 137 ILE A C 1
ATOM 1077 O O . ILE A 1 137 ? -17.811 -7.917 16.776 1.00 89.56 137 ILE A O 1
ATOM 1081 N N . GLY A 1 138 ? -15.802 -8.500 15.997 1.00 85.88 138 GLY A N 1
ATOM 1082 C CA . GLY A 1 138 ? -16.310 -9.480 15.035 1.00 85.88 138 GLY A CA 1
ATOM 1083 C C . GLY A 1 138 ? -17.023 -8.869 13.823 1.00 85.88 138 GLY A C 1
ATOM 1084 O O . GLY A 1 138 ? -17.790 -9.577 13.173 1.00 85.88 138 GLY A O 1
ATOM 1085 N N . VAL A 1 139 ? -16.819 -7.576 13.558 1.00 90.25 139 VAL A N 1
ATOM 1086 C CA . VAL A 1 139 ? -17.162 -6.901 12.296 1.00 90.25 139 VAL A CA 1
ATOM 1087 C C . VAL A 1 139 ? -15.897 -6.290 11.702 1.00 90.25 139 VAL A C 1
ATOM 1089 O O . VAL A 1 139 ? -15.557 -6.598 10.563 1.00 90.25 139 VAL A O 1
ATOM 1092 N N . THR A 1 140 ? -15.166 -5.485 12.479 1.00 93.00 140 THR A N 1
ATOM 1093 C CA . THR A 1 140 ? -13.887 -4.917 12.048 1.00 93.00 140 THR A CA 1
ATOM 1094 C C . THR A 1 140 ? -12.789 -5.979 12.185 1.00 93.00 140 THR A C 1
ATOM 1096 O O . THR A 1 140 ? -12.577 -6.499 13.286 1.00 93.00 140 THR A O 1
ATOM 1099 N N . PRO A 1 141 ? -12.106 -6.360 11.092 1.00 94.62 141 PRO A N 1
ATOM 1100 C CA . PRO A 1 141 ? -11.166 -7.467 11.129 1.00 94.62 141 PRO A CA 1
ATOM 1101 C C . PRO A 1 141 ? -9.858 -7.080 11.820 1.00 94.62 141 PRO A C 1
ATOM 1103 O O . PRO A 1 141 ? -9.212 -6.093 11.471 1.00 94.62 141 PRO A O 1
ATOM 1106 N N . TRP A 1 142 ? -9.434 -7.928 12.752 1.00 95.75 142 TRP A N 1
ATOM 1107 C CA . TRP A 1 142 ? -8.055 -7.984 13.220 1.00 95.75 142 TRP A CA 1
ATOM 1108 C C . TRP A 1 142 ? -7.325 -9.079 12.446 1.00 95.75 142 TRP A C 1
ATOM 1110 O O . TRP A 1 142 ? -7.782 -10.223 12.413 1.00 95.75 142 TRP A O 1
ATOM 1120 N N . VAL A 1 143 ? -6.199 -8.743 11.826 1.00 95.88 143 VAL A N 1
ATOM 1121 C CA . VAL A 1 143 ? -5.392 -9.654 11.010 1.00 95.88 143 VAL A CA 1
ATOM 1122 C C . VAL A 1 143 ? -4.055 -9.948 11.681 1.00 95.88 143 VAL A C 1
ATOM 1124 O O . VAL A 1 143 ? -3.522 -9.158 12.465 1.00 95.88 143 VAL A O 1
ATOM 1127 N N . SER A 1 144 ? -3.523 -11.134 11.401 1.00 95.81 144 SER A N 1
ATOM 1128 C CA . SER A 1 144 ? -2.192 -11.521 11.857 1.00 95.81 144 SER A CA 1
ATOM 1129 C C . SER A 1 144 ? -1.127 -10.968 10.907 1.00 95.81 144 SER A C 1
ATOM 1131 O O . SER A 1 144 ? -1.360 -10.975 9.698 1.00 95.81 144 SER A O 1
ATOM 1133 N N . PRO A 1 145 ? 0.064 -10.575 11.396 1.00 93.75 145 PRO A N 1
ATOM 1134 C CA . PRO A 1 145 ? 1.198 -10.259 10.522 1.00 93.75 145 PRO A CA 1
ATOM 1135 C C . PRO A 1 145 ? 1.529 -11.395 9.535 1.00 93.75 145 PRO A C 1
ATOM 1137 O O . PRO A 1 145 ? 1.938 -11.140 8.410 1.00 93.75 145 PRO A O 1
ATOM 1140 N N . TRP A 1 146 ? 1.284 -12.649 9.933 1.00 95.19 146 TRP A N 1
ATOM 1141 C CA . TRP A 1 146 ? 1.486 -13.848 9.109 1.00 95.19 146 TRP A CA 1
ATOM 1142 C C . TRP A 1 146 ? 0.486 -13.978 7.952 1.00 95.19 146 TRP A C 1
ATOM 1144 O O . TRP A 1 146 ? 0.672 -14.803 7.067 1.00 95.19 146 TRP A O 1
ATOM 1154 N N . ALA A 1 147 ? -0.592 -13.189 7.942 1.00 95.31 147 ALA A N 1
ATOM 1155 C CA . ALA A 1 147 ? -1.554 -13.206 6.846 1.00 95.31 147 ALA A CA 1
ATOM 1156 C C . ALA A 1 147 ? -1.030 -12.479 5.595 1.00 95.31 147 ALA A C 1
ATOM 1158 O O . ALA A 1 147 ? -1.611 -12.639 4.523 1.00 95.31 147 ALA A O 1
ATOM 1159 N N . TRP A 1 148 ? 0.047 -11.684 5.711 1.00 95.00 148 TRP A N 1
ATOM 1160 C CA . TRP A 1 148 ? 0.560 -10.865 4.605 1.00 95.00 148 TRP A CA 1
ATOM 1161 C C . TRP A 1 148 ? -0.571 -10.080 3.918 1.00 95.00 148 TRP A C 1
ATOM 1163 O O . TRP A 1 148 ? -0.696 -10.061 2.691 1.00 95.00 148 TRP A O 1
ATOM 1173 N N . GLU A 1 149 ? -1.456 -9.498 4.730 1.00 94.75 149 GLU A N 1
ATOM 1174 C CA . GLU A 1 149 ? -2.620 -8.749 4.261 1.00 94.75 149 GLU A CA 1
ATOM 1175 C C . GLU A 1 149 ? -2.151 -7.523 3.466 1.00 94.75 149 GLU A C 1
ATOM 1177 O O . GLU A 1 149 ? -1.296 -6.772 3.933 1.00 94.75 149 GLU A O 1
ATOM 1182 N N . GLY A 1 150 ? -2.693 -7.338 2.261 1.00 92.56 150 GLY A N 1
ATOM 1183 C CA . GLY A 1 150 ? -2.308 -6.256 1.347 1.00 92.56 150 GLY A CA 1
ATOM 1184 C C . GLY A 1 150 ? -1.040 -6.509 0.522 1.00 92.56 150 GLY A C 1
ATOM 1185 O O . GLY A 1 150 ? -0.767 -5.732 -0.389 1.00 92.56 150 GLY A O 1
ATOM 1186 N N . TYR A 1 151 ? -0.288 -7.585 0.789 1.00 94.31 151 TYR A N 1
ATOM 1187 C CA . TYR A 1 151 ? 0.877 -7.940 -0.024 1.00 94.31 151 TYR A CA 1
ATOM 1188 C C . TYR A 1 151 ? 0.480 -8.640 -1.321 1.00 94.31 151 TYR A C 1
ATOM 1190 O O . TYR A 1 151 ? -0.215 -9.665 -1.299 1.00 94.31 151 TYR A O 1
ATOM 1198 N N . ASP A 1 152 ? 1.026 -8.126 -2.421 1.00 90.19 152 ASP A N 1
ATOM 1199 C CA . ASP A 1 152 ? 0.830 -8.631 -3.776 1.00 90.19 152 ASP A CA 1
ATOM 1200 C C . ASP A 1 152 ? 2.185 -8.973 -4.403 1.00 90.19 152 ASP A C 1
ATOM 1202 O O . ASP A 1 152 ? 3.097 -8.139 -4.423 1.00 90.19 152 ASP A O 1
ATOM 1206 N N . VAL A 1 153 ? 2.304 -10.186 -4.948 1.00 91.69 153 VAL A N 1
ATOM 1207 C CA . VAL A 1 153 ? 3.460 -10.585 -5.758 1.00 91.69 153 VAL A CA 1
ATOM 1208 C C . VAL A 1 153 ? 3.210 -10.175 -7.204 1.00 91.69 153 VAL A C 1
ATOM 1210 O O . VAL A 1 153 ? 2.196 -10.520 -7.807 1.00 91.69 153 VAL A O 1
ATOM 1213 N N . ILE A 1 154 ? 4.139 -9.403 -7.755 1.00 93.06 154 ILE A N 1
ATOM 1214 C CA . ILE A 1 154 ? 4.076 -8.850 -9.100 1.00 93.06 154 ILE A CA 1
ATOM 1215 C C . ILE A 1 154 ? 5.260 -9.403 -9.878 1.00 93.06 154 ILE A C 1
ATOM 1217 O O . ILE A 1 154 ? 6.416 -9.097 -9.584 1.00 93.06 154 ILE A O 1
ATOM 1221 N N . ILE A 1 155 ? 4.955 -10.199 -10.896 1.00 91.12 155 ILE A N 1
ATOM 1222 C CA . ILE A 1 155 ? 5.955 -10.727 -11.819 1.00 91.12 155 ILE A CA 1
ATOM 1223 C C . ILE A 1 155 ? 6.263 -9.647 -12.852 1.00 91.12 155 ILE A C 1
ATOM 1225 O O . ILE A 1 155 ? 5.455 -9.364 -13.739 1.00 91.12 155 ILE A O 1
ATOM 1229 N N . ASP A 1 156 ? 7.432 -9.029 -12.725 1.00 90.19 156 ASP A N 1
ATOM 1230 C CA . ASP A 1 156 ? 7.913 -8.011 -13.646 1.00 90.19 156 ASP A CA 1
ATOM 1231 C C . ASP A 1 156 ? 8.843 -8.635 -14.692 1.00 90.19 156 ASP A C 1
ATOM 1233 O O . ASP A 1 156 ? 9.992 -8.986 -14.428 1.00 90.19 156 ASP A O 1
ATOM 1237 N N . TYR A 1 157 ? 8.331 -8.751 -15.914 1.00 87.94 157 TYR A N 1
ATOM 1238 C CA . TYR A 1 157 ? 9.062 -9.250 -17.079 1.00 87.94 157 TYR A CA 1
ATOM 1239 C C . TYR A 1 157 ? 9.749 -8.130 -17.886 1.00 87.94 157 TYR A C 1
ATOM 1241 O O . TYR A 1 157 ? 10.199 -8.357 -19.020 1.00 87.94 157 TYR A O 1
ATOM 1249 N N . SER A 1 158 ? 9.814 -6.904 -17.349 1.00 88.62 158 SER A N 1
ATOM 1250 C CA . SER A 1 158 ? 10.610 -5.830 -17.939 1.00 88.62 158 SER A CA 1
ATOM 1251 C C . SER A 1 158 ? 12.092 -6.224 -17.986 1.00 88.62 158 SER A C 1
ATOM 1253 O O . SER A 1 158 ? 12.609 -6.974 -17.162 1.00 88.62 158 SER A O 1
ATOM 1255 N N . ARG A 1 159 ? 12.791 -5.735 -19.011 1.00 88.75 159 ARG A N 1
ATOM 1256 C CA . ARG A 1 159 ? 14.232 -5.941 -19.202 1.00 88.75 159 ARG A CA 1
ATOM 1257 C C . ARG A 1 159 ? 14.918 -4.581 -19.155 1.00 88.75 159 ARG A C 1
ATOM 1259 O O . ARG A 1 159 ? 14.246 -3.596 -19.475 1.00 88.75 159 ARG A O 1
ATOM 1266 N N . PRO A 1 160 ? 16.235 -4.510 -18.894 1.00 88.62 160 PRO A N 1
ATOM 1267 C CA . PRO A 1 160 ? 16.974 -3.245 -18.866 1.00 88.62 160 PRO A CA 1
ATOM 1268 C C . PRO A 1 160 ? 16.685 -2.327 -20.060 1.00 88.62 160 PRO A C 1
ATOM 1270 O O . PRO A 1 160 ? 16.425 -1.143 -19.882 1.00 88.62 160 PRO A O 1
ATOM 1273 N N . LYS A 1 161 ? 16.600 -2.874 -21.280 1.00 90.25 161 LYS A N 1
ATOM 1274 C CA . LYS A 1 161 ? 16.252 -2.089 -22.479 1.00 90.25 161 LYS A CA 1
ATOM 1275 C C . LYS A 1 161 ? 14.849 -1.474 -22.463 1.00 90.25 161 LYS A C 1
ATOM 1277 O O . LYS A 1 161 ? 14.662 -0.403 -23.025 1.00 90.25 161 LYS A O 1
ATOM 1282 N N . HIS A 1 162 ? 13.866 -2.149 -21.860 1.00 93.31 162 HIS A N 1
ATOM 1283 C CA . HIS A 1 162 ? 12.504 -1.622 -21.739 1.00 93.31 162 HIS A CA 1
ATOM 1284 C C . HIS A 1 162 ? 12.495 -0.453 -20.743 1.00 93.31 162 HIS A C 1
ATOM 1286 O O . HIS A 1 162 ? 11.995 0.618 -21.075 1.00 93.31 162 HIS A O 1
ATOM 1292 N N . LEU A 1 163 ? 13.147 -0.640 -19.586 1.00 90.25 163 LEU A N 1
ATOM 1293 C CA . LEU A 1 163 ? 13.310 0.380 -18.544 1.00 90.25 163 LEU A CA 1
ATOM 1294 C C . LEU A 1 163 ? 14.040 1.618 -19.084 1.00 90.25 163 LEU A C 1
ATOM 1296 O O . LEU A 1 163 ? 13.569 2.738 -18.915 1.00 90.25 163 LEU A O 1
ATOM 1300 N N . MET A 1 164 ? 15.155 1.417 -19.794 1.00 91.31 164 MET A N 1
ATOM 1301 C CA . MET A 1 164 ? 15.947 2.501 -20.378 1.00 91.31 164 MET A CA 1
ATOM 1302 C C . MET A 1 164 ? 15.176 3.258 -21.465 1.00 91.31 164 MET A C 1
ATOM 1304 O O . MET A 1 164 ? 15.150 4.485 -21.456 1.00 91.31 164 MET A O 1
ATOM 1308 N N . ALA A 1 165 ? 14.520 2.548 -22.391 1.00 93.31 165 ALA A N 1
ATOM 1309 C CA . ALA A 1 165 ? 13.724 3.188 -23.438 1.00 93.31 165 ALA A CA 1
ATOM 1310 C C . ALA A 1 165 ? 12.573 4.014 -22.851 1.00 93.31 165 ALA A C 1
ATOM 1312 O O . ALA A 1 165 ? 12.333 5.135 -23.296 1.00 93.31 165 ALA A O 1
ATOM 1313 N N . SER A 1 166 ? 11.892 3.481 -21.835 1.00 92.12 166 SER A N 1
ATOM 1314 C CA . SER A 1 166 ? 10.860 4.216 -21.112 1.00 92.12 166 SER A CA 1
ATOM 1315 C C . SER A 1 166 ? 11.430 5.449 -20.403 1.00 92.12 166 SER A C 1
ATOM 1317 O O . SER A 1 166 ? 10.916 6.549 -20.594 1.00 92.12 166 SER A O 1
ATOM 1319 N N . PHE A 1 167 ? 12.528 5.301 -19.655 1.00 90.50 167 PHE A N 1
ATOM 1320 C CA . PHE A 1 167 ? 13.179 6.413 -18.964 1.00 90.50 167 PHE A CA 1
ATOM 1321 C C . PHE A 1 167 ? 13.550 7.543 -19.930 1.00 90.50 167 PHE A C 1
ATOM 1323 O O . PHE A 1 167 ? 13.136 8.681 -19.723 1.00 90.50 167 PHE A O 1
ATOM 1330 N N . LEU A 1 168 ? 14.262 7.231 -21.020 1.00 91.19 168 LEU A N 1
ATOM 1331 C CA . LEU A 1 168 ? 14.671 8.217 -22.026 1.00 91.19 168 LEU A CA 1
ATOM 1332 C C . LEU A 1 168 ? 13.473 8.888 -22.708 1.00 91.19 168 LEU A C 1
ATOM 1334 O O . LEU A 1 168 ? 13.537 10.082 -23.006 1.00 91.19 168 LEU A O 1
ATOM 1338 N N . SER A 1 169 ? 12.381 8.145 -22.920 1.00 90.25 169 SER A N 1
ATOM 1339 C CA . SER A 1 169 ? 11.135 8.714 -23.431 1.00 90.25 169 SER A CA 1
ATOM 1340 C C . SER A 1 169 ? 10.464 9.644 -22.418 1.00 90.25 169 SER A C 1
ATOM 1342 O O . SER A 1 169 ? 9.888 10.642 -22.827 1.00 90.25 169 SER A O 1
ATOM 1344 N N . ALA A 1 170 ? 10.522 9.339 -21.119 1.00 87.50 170 ALA A N 1
ATOM 1345 C CA . ALA A 1 170 ? 9.900 10.142 -20.067 1.00 87.50 170 ALA A CA 1
ATOM 1346 C C . ALA A 1 170 ? 10.661 11.446 -19.772 1.00 87.50 170 ALA A C 1
ATOM 1348 O O . ALA A 1 170 ? 10.048 12.429 -19.360 1.00 87.50 170 ALA A O 1
ATOM 1349 N N . VAL A 1 171 ? 11.983 11.465 -19.982 1.00 88.12 171 VAL A N 1
ATOM 1350 C CA . VAL A 1 171 ? 12.833 12.658 -19.797 1.00 88.12 171 VAL A CA 1
ATOM 1351 C C . VAL A 1 171 ? 13.089 13.442 -21.096 1.00 88.12 171 VAL A C 1
ATOM 1353 O O . VAL A 1 171 ? 14.018 14.253 -21.144 1.00 88.12 171 VAL A O 1
ATOM 1356 N N . ASP A 1 172 ? 12.305 13.180 -22.150 1.00 87.94 172 ASP A N 1
ATOM 1357 C CA . ASP A 1 172 ? 12.390 13.824 -23.471 1.00 87.94 172 ASP A CA 1
ATOM 1358 C C . ASP A 1 172 ? 13.825 13.846 -24.041 1.00 87.94 172 ASP A C 1
ATOM 1360 O O . ASP A 1 172 ? 14.331 14.858 -24.533 1.00 87.94 172 ASP A O 1
ATOM 1364 N N . ARG A 1 173 ? 14.533 12.712 -23.929 1.00 88.25 173 ARG A N 1
ATOM 1365 C CA . ARG A 1 173 ? 15.909 12.540 -24.440 1.00 88.25 173 ARG A CA 1
ATOM 1366 C C . ARG A 1 173 ? 15.973 11.917 -25.833 1.00 88.25 173 ARG A C 1
ATOM 1368 O O . ARG A 1 173 ? 17.068 11.769 -26.374 1.00 88.25 173 ARG A O 1
ATOM 1375 N N . PHE A 1 174 ? 14.834 11.570 -26.424 1.00 90.06 174 PHE A N 1
ATOM 1376 C CA . PHE A 1 174 ? 14.755 11.080 -27.794 1.00 90.06 174 PHE A CA 1
ATOM 1377 C C . PHE A 1 174 ? 14.408 12.198 -28.779 1.00 90.06 174 PHE A C 1
ATOM 1379 O O . PHE A 1 174 ? 13.617 13.093 -28.505 1.00 90.06 174 PHE A O 1
ATOM 1386 N N . THR A 1 175 ? 14.979 12.116 -29.979 1.00 90.06 175 THR A N 1
ATOM 1387 C CA . THR A 1 175 ? 14.448 12.828 -31.151 1.00 90.06 175 THR A CA 1
ATOM 1388 C C . THR A 1 175 ? 13.082 12.256 -31.548 1.00 90.06 175 THR A C 1
ATOM 1390 O O . THR A 1 175 ? 12.765 11.118 -31.203 1.00 90.06 175 THR A O 1
ATOM 1393 N N . GLU A 1 176 ? 12.287 12.982 -32.339 1.00 91.00 176 GLU A N 1
ATOM 1394 C CA . GLU A 1 176 ? 10.985 12.484 -32.826 1.00 91.00 176 GLU A CA 1
ATOM 1395 C C . GLU A 1 176 ? 11.096 11.114 -33.523 1.00 91.00 176 GLU A C 1
ATOM 1397 O O . GLU A 1 176 ? 10.308 10.204 -33.262 1.00 91.00 176 GLU A O 1
ATOM 1402 N N . ALA A 1 177 ? 12.130 10.927 -34.352 1.00 90.94 177 ALA A N 1
ATOM 1403 C CA . ALA A 1 177 ? 12.393 9.657 -35.027 1.00 90.94 177 ALA A CA 1
ATOM 1404 C C . ALA A 1 177 ? 12.733 8.525 -34.039 1.00 90.94 177 ALA A C 1
ATOM 1406 O O . ALA A 1 177 ? 12.305 7.385 -34.226 1.00 90.94 177 ALA A O 1
ATOM 1407 N N . GLN A 1 178 ? 13.488 8.823 -32.977 1.00 90.56 178 GLN A N 1
ATOM 1408 C CA . GLN A 1 178 ? 13.810 7.852 -31.928 1.00 90.56 178 GLN A CA 1
ATOM 1409 C C . GLN A 1 178 ? 12.597 7.526 -31.054 1.00 90.56 178 GLN A C 1
ATOM 1411 O O . GLN A 1 178 ? 12.428 6.362 -30.696 1.00 90.56 178 GLN A O 1
ATOM 1416 N N . HIS A 1 179 ? 11.729 8.499 -30.761 1.00 90.56 179 HIS A N 1
ATOM 1417 C CA . HIS A 1 179 ? 10.471 8.245 -30.062 1.00 90.56 179 HIS A CA 1
ATOM 1418 C C . HIS A 1 179 ? 9.609 7.254 -30.841 1.00 90.56 179 HIS A C 1
ATOM 1420 O O . HIS A 1 179 ? 9.170 6.263 -30.266 1.00 90.56 179 HIS A O 1
ATOM 1426 N N . GLU A 1 180 ? 9.410 7.459 -32.146 1.00 92.38 180 GLU A N 1
ATOM 1427 C CA . GLU A 1 180 ? 8.640 6.516 -32.968 1.00 92.38 180 GLU A CA 1
ATOM 1428 C C . GLU A 1 180 ? 9.290 5.126 -32.988 1.00 92.38 180 GLU A C 1
ATOM 1430 O O . GLU A 1 180 ? 8.625 4.109 -32.793 1.00 92.38 180 GLU A O 1
ATOM 1435 N N . ARG A 1 181 ? 10.616 5.084 -33.149 1.00 92.94 181 ARG A N 1
ATOM 1436 C CA . ARG A 1 181 ? 11.381 3.838 -33.211 1.00 92.94 181 ARG A CA 1
ATOM 1437 C C . ARG A 1 181 ? 11.312 3.026 -31.917 1.00 92.94 181 ARG A C 1
ATOM 1439 O O . ARG A 1 181 ? 11.167 1.804 -31.970 1.00 92.94 181 ARG A O 1
ATOM 1446 N N . TYR A 1 182 ? 11.463 3.683 -30.768 1.00 93.62 182 TYR A N 1
ATOM 1447 C CA . TYR A 1 182 ? 11.592 3.027 -29.466 1.00 93.62 182 TYR A CA 1
ATOM 1448 C C . TYR A 1 182 ? 10.292 2.976 -28.661 1.00 93.62 182 TYR A C 1
ATOM 1450 O O . TYR A 1 182 ? 10.255 2.258 -27.661 1.00 93.62 182 TYR A O 1
ATOM 1458 N N . ARG A 1 183 ? 9.203 3.618 -29.114 1.00 93.00 183 ARG A N 1
ATOM 1459 C CA . ARG A 1 183 ? 7.880 3.541 -28.466 1.00 93.00 183 ARG A CA 1
ATOM 1460 C C . ARG A 1 183 ? 7.459 2.100 -28.145 1.00 93.00 183 ARG A C 1
ATOM 1462 O O . ARG A 1 183 ? 7.144 1.848 -26.986 1.00 93.00 183 ARG A O 1
ATOM 1469 N N . PRO A 1 184 ? 7.528 1.114 -29.065 1.00 94.44 184 PRO A N 1
ATOM 1470 C CA . PRO A 1 184 ? 7.114 -0.256 -28.743 1.00 94.44 184 PRO A CA 1
ATOM 1471 C C . PRO A 1 184 ? 7.996 -0.940 -27.684 1.00 94.44 184 PRO A C 1
ATOM 1473 O O . PRO A 1 184 ? 7.582 -1.927 -27.077 1.00 94.44 184 PRO A O 1
ATOM 1476 N N . ILE A 1 185 ? 9.231 -0.463 -27.490 1.00 93.88 185 ILE A N 1
ATOM 1477 C CA . ILE A 1 185 ? 10.167 -0.970 -26.479 1.00 93.88 185 ILE A CA 1
ATOM 1478 C C . ILE A 1 185 ? 9.864 -0.335 -25.119 1.00 93.88 185 ILE A C 1
ATOM 1480 O O . ILE A 1 185 ? 9.792 -1.065 -24.132 1.00 93.88 185 ILE A O 1
ATOM 1484 N N . ALA A 1 186 ? 9.648 0.983 -25.086 1.00 92.88 186 ALA A N 1
ATOM 1485 C CA . ALA A 1 186 ? 9.259 1.733 -23.892 1.00 92.88 186 ALA A CA 1
ATOM 1486 C C . ALA A 1 186 ? 7.915 1.248 -23.326 1.00 92.88 186 ALA A C 1
ATOM 1488 O O . ALA A 1 186 ? 7.813 0.944 -22.139 1.00 92.88 186 ALA A O 1
ATOM 1489 N N . GLU A 1 187 ? 6.916 1.036 -24.191 1.00 92.88 187 GLU A N 1
ATOM 1490 C CA . GLU A 1 187 ? 5.575 0.617 -23.770 1.00 92.88 187 GLU A CA 1
ATOM 1491 C C . GLU A 1 187 ? 5.544 -0.733 -23.039 1.00 92.88 187 GLU A C 1
ATOM 1493 O O . GLU A 1 187 ? 4.633 -0.974 -22.248 1.00 92.88 187 GLU A O 1
ATOM 1498 N N . LYS A 1 188 ? 6.524 -1.617 -23.273 1.00 92.88 188 LYS A N 1
ATOM 1499 C CA . LYS A 1 188 ? 6.627 -2.894 -22.544 1.00 92.88 188 LYS A CA 1
ATOM 1500 C C . LYS A 1 188 ? 6.906 -2.703 -21.060 1.00 92.88 188 LYS A C 1
ATOM 1502 O O . LYS A 1 188 ? 6.535 -3.568 -20.273 1.00 92.88 188 LYS A O 1
ATOM 1507 N N . ASP A 1 189 ? 7.583 -1.617 -20.710 1.00 91.69 189 ASP A N 1
ATOM 1508 C CA . ASP A 1 189 ? 7.808 -1.226 -19.327 1.00 91.69 189 ASP A CA 1
ATOM 1509 C C . ASP A 1 189 ? 6.670 -0.335 -18.820 1.00 91.69 189 ASP A C 1
ATOM 1511 O O . ASP A 1 189 ? 6.094 -0.626 -17.777 1.00 91.69 189 ASP A O 1
ATOM 1515 N N . ASP A 1 190 ? 6.264 0.685 -19.587 1.00 90.31 190 ASP A N 1
ATOM 1516 C CA . ASP A 1 190 ? 5.217 1.635 -19.168 1.00 90.31 190 ASP A CA 1
ATOM 1517 C C . ASP A 1 190 ? 3.877 0.960 -18.868 1.00 90.31 190 ASP A C 1
ATOM 1519 O O . ASP A 1 190 ? 3.208 1.298 -17.894 1.00 90.31 190 ASP A O 1
ATOM 1523 N N . LYS A 1 191 ? 3.509 -0.042 -19.674 1.00 90.88 191 LYS A N 1
ATOM 1524 C CA . LYS A 1 191 ? 2.308 -0.869 -19.480 1.00 90.88 191 LYS A CA 1
ATOM 1525 C C . LYS A 1 191 ? 2.623 -2.172 -18.736 1.00 90.88 191 LYS A C 1
ATOM 1527 O O . LYS A 1 191 ? 1.796 -3.081 -18.694 1.00 90.88 191 LYS A O 1
ATOM 1532 N N . GLY A 1 192 ? 3.832 -2.293 -18.189 1.00 93.06 192 GLY A N 1
ATOM 1533 C CA . GLY A 1 192 ? 4.274 -3.445 -17.417 1.00 93.06 192 GLY A CA 1
ATOM 1534 C C . GLY A 1 192 ? 3.547 -3.547 -16.068 1.00 93.06 192 GLY A C 1
ATOM 1535 O O . GLY A 1 192 ? 3.005 -2.547 -15.580 1.00 93.06 192 GLY A O 1
ATOM 1536 N N . PRO A 1 193 ? 3.530 -4.731 -15.428 1.00 94.12 193 PRO A N 1
ATOM 1537 C CA . PRO A 1 193 ? 2.776 -4.960 -14.193 1.00 94.12 193 PRO A CA 1
ATOM 1538 C C . PRO A 1 193 ? 3.210 -4.054 -13.033 1.00 94.12 193 PRO A C 1
ATOM 1540 O O . PRO A 1 193 ? 2.364 -3.472 -12.354 1.00 94.12 193 PRO A O 1
ATOM 1543 N N . MET A 1 194 ? 4.525 -3.876 -12.851 1.00 93.38 194 MET A N 1
ATOM 1544 C CA . MET A 1 194 ? 5.091 -3.017 -11.804 1.00 93.38 194 MET A CA 1
ATOM 1545 C C . MET A 1 194 ? 4.637 -1.564 -11.973 1.00 93.38 194 MET A C 1
ATOM 1547 O O . MET A 1 194 ? 4.049 -0.988 -11.056 1.00 93.38 194 MET A O 1
ATOM 1551 N N . LYS A 1 195 ? 4.872 -0.971 -13.151 1.00 92.44 195 LYS A N 1
ATOM 1552 C CA . LYS A 1 195 ? 4.484 0.417 -13.416 1.00 92.44 195 LYS A CA 1
ATOM 1553 C C . LYS A 1 195 ? 2.980 0.598 -13.348 1.00 92.44 195 LYS A C 1
ATOM 1555 O O . LYS A 1 195 ? 2.536 1.514 -12.671 1.00 92.44 195 LYS A O 1
ATOM 1560 N N . SER A 1 196 ? 2.193 -0.302 -13.930 1.00 93.44 196 SER A N 1
ATOM 1561 C CA . SER A 1 196 ? 0.727 -0.236 -13.855 1.00 93.44 196 SER A CA 1
ATOM 1562 C C . SER A 1 196 ? 0.226 -0.167 -12.407 1.00 93.44 196 SER A C 1
ATOM 1564 O O . SER A 1 196 ? -0.655 0.637 -12.100 1.00 93.44 196 SER A O 1
ATOM 1566 N N . ARG A 1 197 ? 0.820 -0.951 -11.492 1.00 94.44 197 ARG A N 1
ATOM 1567 C CA . ARG A 1 197 ? 0.483 -0.894 -10.062 1.00 94.44 197 ARG A CA 1
ATOM 1568 C C . ARG A 1 197 ? 0.878 0.438 -9.426 1.00 94.44 197 ARG A C 1
ATOM 1570 O O . ARG A 1 197 ? 0.075 0.998 -8.683 1.00 94.44 197 ARG A O 1
ATOM 1577 N N . LEU A 1 198 ? 2.071 0.949 -9.730 1.00 94.50 198 LEU A N 1
ATOM 1578 C CA . LEU A 1 198 ? 2.547 2.242 -9.228 1.00 94.50 198 LEU A CA 1
ATOM 1579 C C . LEU A 1 198 ? 1.687 3.402 -9.742 1.00 94.50 198 LEU A C 1
ATOM 1581 O O . LEU A 1 198 ? 1.224 4.201 -8.937 1.00 94.50 198 LEU A O 1
ATOM 1585 N N . TYR A 1 199 ? 1.377 3.449 -11.039 1.00 94.38 199 TYR A N 1
ATOM 1586 C CA . TYR A 1 199 ? 0.459 4.422 -11.641 1.00 94.38 199 TYR A CA 1
ATOM 1587 C C . TYR A 1 199 ? -0.925 4.370 -10.984 1.00 94.38 199 TYR A C 1
ATOM 1589 O O . TYR A 1 199 ? -1.488 5.404 -10.633 1.00 94.38 199 TYR A O 1
ATOM 1597 N N . ALA A 1 200 ? -1.443 3.170 -10.702 1.00 92.44 200 ALA A N 1
ATOM 1598 C CA . ALA A 1 200 ? -2.708 2.995 -9.992 1.00 92.44 200 ALA A CA 1
ATOM 1599 C C . ALA A 1 200 ? -2.703 3.537 -8.550 1.00 92.44 200 ALA A C 1
ATOM 1601 O O . ALA A 1 200 ? -3.789 3.762 -8.003 1.00 92.44 200 ALA A O 1
ATOM 1602 N N . ILE A 1 201 ? -1.540 3.827 -7.961 1.00 93.25 201 ILE A N 1
ATOM 1603 C CA . ILE A 1 201 ? -1.403 4.460 -6.641 1.00 93.25 201 ILE A CA 1
ATOM 1604 C C . ILE A 1 201 ? -1.027 5.948 -6.756 1.00 93.25 201 ILE A C 1
ATOM 1606 O O . ILE A 1 201 ? -1.604 6.771 -6.050 1.00 93.25 201 ILE A O 1
ATOM 1610 N N . ILE A 1 202 ? -0.087 6.290 -7.640 1.00 94.06 202 ILE A N 1
ATOM 1611 C CA . ILE A 1 202 ? 0.623 7.577 -7.656 1.00 94.06 202 ILE A CA 1
ATOM 1612 C C . ILE A 1 202 ? 0.008 8.570 -8.645 1.00 94.06 202 ILE A C 1
ATOM 1614 O O . ILE A 1 202 ? -0.205 9.724 -8.286 1.00 94.06 202 ILE A O 1
ATOM 1618 N N . ASP A 1 203 ? -0.322 8.132 -9.861 1.00 91.56 203 ASP A N 1
ATOM 1619 C CA . ASP A 1 203 ? -0.876 9.003 -10.905 1.00 91.56 203 ASP A CA 1
ATOM 1620 C C . ASP A 1 203 ? -2.352 9.272 -10.600 1.00 91.56 203 ASP A C 1
ATOM 1622 O O . ASP A 1 203 ? -3.236 8.441 -10.842 1.00 91.56 203 ASP A O 1
ATOM 1626 N N . ARG A 1 204 ? -2.620 10.387 -9.914 1.00 85.38 204 ARG A N 1
ATOM 1627 C CA . ARG A 1 204 ? -3.975 10.784 -9.496 1.00 85.38 204 ARG A CA 1
ATOM 1628 C C . ARG A 1 204 ? -4.627 11.735 -10.488 1.00 85.38 204 ARG A C 1
ATOM 1630 O O . ARG A 1 204 ? -5.850 11.696 -10.620 1.00 85.38 204 ARG A O 1
ATOM 1637 N N . ASN A 1 205 ? -3.842 12.558 -11.179 1.00 87.12 205 ASN A N 1
ATOM 1638 C CA . ASN A 1 205 ? -4.362 13.473 -12.194 1.00 87.12 205 ASN A CA 1
ATOM 1639 C C . ASN A 1 205 ? -4.685 12.747 -13.521 1.00 87.12 205 ASN A C 1
ATOM 1641 O O . ASN A 1 205 ? -5.396 13.310 -14.354 1.00 87.12 205 ASN A O 1
ATOM 1645 N N . ARG A 1 206 ? -4.251 11.483 -13.665 1.00 86.38 206 ARG A N 1
ATOM 1646 C CA . ARG A 1 206 ? -4.443 10.608 -14.828 1.00 86.38 206 ARG A CA 1
ATOM 1647 C C . ARG A 1 206 ? -3.823 11.174 -16.098 1.00 86.38 206 ARG A C 1
ATOM 1649 O O . ARG A 1 206 ? -4.369 10.981 -17.187 1.00 86.38 206 ARG A O 1
ATOM 1656 N N . ASP A 1 207 ? -2.706 11.880 -15.964 1.00 88.50 207 ASP A N 1
ATOM 1657 C CA . ASP A 1 207 ? -1.954 12.403 -17.103 1.00 88.50 207 ASP A CA 1
ATOM 1658 C C . ASP A 1 207 ? -0.970 11.373 -17.692 1.00 88.50 207 ASP A C 1
ATOM 1660 O O . ASP A 1 207 ? -0.347 11.634 -18.726 1.00 88.50 207 ASP A O 1
ATOM 1664 N N . GLY A 1 208 ? -0.869 10.185 -17.079 1.00 85.94 208 GLY A N 1
ATOM 1665 C CA . GLY A 1 208 ? 0.006 9.105 -17.523 1.00 85.94 208 GLY A CA 1
ATOM 1666 C C . GLY A 1 208 ? 1.479 9.340 -17.193 1.00 85.94 208 GLY A C 1
ATOM 1667 O O . GLY A 1 208 ? 2.344 8.609 -17.685 1.00 85.94 208 GLY A O 1
ATOM 1668 N N . LYS A 1 209 ? 1.796 10.328 -16.353 1.00 85.88 209 LYS A N 1
ATOM 1669 C CA . LYS A 1 209 ? 3.145 10.612 -15.862 1.00 85.88 209 LYS A CA 1
ATOM 1670 C C . LYS A 1 209 ? 3.247 10.259 -14.381 1.00 85.88 209 LYS A C 1
ATOM 1672 O O . LYS A 1 209 ? 2.266 10.165 -13.658 1.00 85.88 209 LYS A O 1
ATOM 1677 N N . MET A 1 210 ? 4.469 9.960 -13.957 1.00 88.31 210 MET A N 1
ATOM 1678 C CA . MET A 1 210 ? 4.777 9.679 -12.561 1.00 88.31 210 MET A CA 1
ATOM 1679 C C . MET A 1 210 ? 5.907 10.602 -12.145 1.00 88.31 210 MET A C 1
ATOM 1681 O O . MET A 1 210 ? 7.077 10.370 -12.453 1.00 88.31 210 MET A O 1
ATOM 1685 N N . THR A 1 211 ? 5.539 11.696 -11.493 1.00 89.94 211 THR A N 1
ATOM 1686 C CA . THR A 1 211 ? 6.474 12.736 -11.072 1.00 89.94 211 THR A CA 1
ATOM 1687 C C . THR A 1 211 ? 6.933 12.531 -9.630 1.00 89.94 211 THR A C 1
ATOM 1689 O O . THR A 1 211 ? 6.258 11.900 -8.814 1.00 89.94 211 THR A O 1
ATOM 1692 N N . ALA A 1 212 ? 8.076 13.125 -9.271 1.00 90.38 212 ALA A N 1
ATOM 1693 C CA . ALA A 1 212 ? 8.544 13.135 -7.885 1.00 90.38 212 ALA A CA 1
ATOM 1694 C C . ALA A 1 212 ? 7.529 13.806 -6.939 1.00 90.38 212 ALA A C 1
ATOM 1696 O O . ALA A 1 212 ? 7.362 13.366 -5.803 1.00 90.38 212 ALA A O 1
ATOM 1697 N N . THR A 1 213 ? 6.822 14.840 -7.407 1.00 93.06 213 THR A N 1
ATOM 1698 C CA . THR A 1 213 ? 5.778 15.528 -6.637 1.00 93.06 213 THR A CA 1
ATOM 1699 C C . THR A 1 213 ? 4.597 14.609 -6.337 1.00 93.06 213 THR A C 1
ATOM 1701 O O . THR A 1 213 ? 4.137 14.572 -5.198 1.00 93.06 213 THR A O 1
ATOM 1704 N N . GLU A 1 214 ? 4.133 13.836 -7.317 1.00 93.75 214 GLU A N 1
ATOM 1705 C CA . GLU A 1 214 ? 3.046 12.871 -7.116 1.00 93.75 214 GLU A CA 1
ATOM 1706 C C . GLU A 1 214 ? 3.470 11.724 -6.211 1.00 93.75 214 GLU A C 1
ATOM 1708 O O . GLU A 1 214 ? 2.723 11.351 -5.308 1.00 93.75 214 GLU A O 1
ATOM 1713 N N . LEU A 1 215 ? 4.691 11.209 -6.387 1.00 94.31 215 LEU A N 1
ATOM 1714 C CA . LEU A 1 215 ? 5.239 10.190 -5.497 1.00 94.31 215 LEU A CA 1
ATOM 1715 C C . LEU A 1 215 ? 5.291 10.703 -4.051 1.00 94.31 215 LEU A C 1
ATOM 1717 O O . LEU A 1 215 ? 4.827 10.022 -3.140 1.00 94.31 215 LEU A O 1
ATOM 1721 N N . GLN A 1 216 ? 5.795 11.920 -3.827 1.00 95.12 216 GLN A N 1
ATOM 1722 C CA . GLN A 1 216 ? 5.815 12.533 -2.496 1.00 95.12 216 GLN A CA 1
ATOM 1723 C C . GLN A 1 216 ? 4.406 12.739 -1.931 1.00 95.12 216 GLN A C 1
ATOM 1725 O O . GLN A 1 216 ? 4.193 12.518 -0.740 1.00 95.12 216 GLN A O 1
ATOM 1730 N N . ALA A 1 217 ? 3.444 13.159 -2.755 1.00 94.56 217 ALA A N 1
ATOM 1731 C CA . ALA A 1 217 ? 2.056 13.309 -2.333 1.00 94.56 217 ALA A CA 1
ATOM 1732 C C . ALA A 1 217 ? 1.443 11.960 -1.927 1.00 94.56 217 ALA A C 1
ATOM 1734 O O . ALA A 1 217 ? 0.824 11.873 -0.870 1.00 94.56 217 ALA A O 1
ATOM 1735 N N . ALA A 1 218 ? 1.682 10.897 -2.701 1.00 95.31 218 ALA A N 1
ATOM 1736 C CA . ALA A 1 218 ? 1.218 9.552 -2.382 1.00 95.31 218 ALA A CA 1
ATOM 1737 C C . ALA A 1 218 ? 1.861 9.008 -1.096 1.00 95.31 218 ALA A C 1
ATOM 1739 O O . ALA A 1 218 ? 1.164 8.461 -0.247 1.00 95.31 218 ALA A O 1
ATOM 1740 N N . LEU A 1 219 ? 3.169 9.209 -0.901 1.00 95.69 219 LEU A N 1
ATOM 1741 C CA . LEU A 1 219 ? 3.886 8.746 0.294 1.00 95.69 219 LEU A CA 1
ATOM 1742 C C . LEU A 1 219 ? 3.476 9.475 1.583 1.00 95.69 219 LEU A C 1
ATOM 1744 O O . LEU A 1 219 ? 3.667 8.934 2.670 1.00 95.69 219 LEU A O 1
ATOM 1748 N N . LYS A 1 220 ? 2.892 10.676 1.489 1.00 95.88 220 LYS A N 1
ATOM 1749 C CA . LYS A 1 220 ? 2.310 11.378 2.647 1.00 95.88 220 LYS A CA 1
ATOM 1750 C C . LYS A 1 220 ? 1.017 10.735 3.149 1.00 95.88 220 LYS A C 1
ATOM 1752 O O . LYS A 1 220 ? 0.617 11.017 4.273 1.00 95.88 220 LYS A O 1
ATOM 1757 N N . LEU A 1 221 ? 0.368 9.898 2.339 1.00 97.06 221 LEU A N 1
ATOM 1758 C CA . LEU A 1 221 ? -0.875 9.216 2.689 1.00 97.06 221 LEU A CA 1
ATOM 1759 C C . LEU A 1 221 ? -0.536 7.812 3.206 1.00 97.06 221 LEU A C 1
ATOM 1761 O O . LEU A 1 221 ? -0.082 6.974 2.419 1.00 97.06 221 LEU A O 1
ATOM 1765 N N . PRO A 1 222 ? -0.760 7.505 4.498 1.00 97.31 222 PRO A N 1
ATOM 1766 C CA . PRO A 1 222 ? -0.296 6.249 5.091 1.00 97.31 222 PRO A CA 1
ATOM 1767 C C . PRO A 1 222 ? -0.788 4.991 4.373 1.00 97.31 222 PRO A C 1
ATOM 1769 O O . PRO A 1 222 ? -0.018 4.052 4.199 1.00 97.31 222 PRO A O 1
ATOM 1772 N N . ALA A 1 223 ? -2.033 4.982 3.892 1.00 96.88 223 ALA A N 1
ATOM 1773 C CA . ALA A 1 223 ? -2.586 3.844 3.157 1.00 96.88 223 ALA A CA 1
ATOM 1774 C C . ALA A 1 223 ? -1.897 3.615 1.798 1.00 96.88 223 ALA A C 1
ATOM 1776 O O . ALA A 1 223 ? -1.683 2.472 1.396 1.00 96.88 223 ALA A O 1
ATOM 1777 N N . TYR A 1 224 ? -1.496 4.676 1.090 1.00 96.50 224 TYR A N 1
ATOM 1778 C CA . TYR A 1 224 ? -0.761 4.533 -0.172 1.00 96.50 224 TYR A CA 1
ATOM 1779 C C . TYR A 1 224 ? 0.705 4.185 0.062 1.00 96.50 224 TYR A C 1
ATOM 1781 O O . TYR A 1 224 ? 1.221 3.299 -0.614 1.00 96.50 224 TYR A O 1
ATOM 1789 N N . ALA A 1 225 ? 1.357 4.801 1.051 1.00 96.94 225 ALA A N 1
ATOM 1790 C CA . ALA A 1 225 ? 2.706 4.417 1.460 1.00 96.94 225 ALA A CA 1
ATOM 1791 C C . ALA A 1 225 ? 2.770 2.934 1.868 1.00 96.94 225 ALA A C 1
ATOM 1793 O O . ALA A 1 225 ? 3.678 2.215 1.453 1.00 96.94 225 ALA A O 1
ATOM 1794 N N . GLN A 1 226 ? 1.769 2.461 2.619 1.00 96.62 226 GLN A N 1
ATOM 1795 C CA . GLN A 1 226 ? 1.613 1.051 2.969 1.00 96.62 226 GLN A CA 1
ATOM 1796 C C . GLN A 1 226 ? 1.372 0.183 1.727 1.00 96.62 226 GLN A C 1
ATOM 1798 O O . GLN A 1 226 ? 2.053 -0.819 1.553 1.00 96.62 226 GLN A O 1
ATOM 1803 N N . SER A 1 227 ? 0.483 0.582 0.813 1.00 95.88 227 SER A N 1
ATOM 1804 C CA . SER A 1 227 ? 0.250 -0.184 -0.419 1.00 95.88 227 SER A CA 1
ATOM 1805 C C . SER A 1 227 ? 1.493 -0.283 -1.313 1.00 95.88 227 SER A C 1
ATOM 1807 O O . SER A 1 227 ? 1.629 -1.283 -2.012 1.00 95.88 227 SER A O 1
ATOM 1809 N N . ILE A 1 228 ? 2.369 0.729 -1.330 1.00 95.56 228 ILE A N 1
ATOM 1810 C CA . ILE A 1 228 ? 3.639 0.691 -2.073 1.00 95.56 228 ILE A CA 1
ATOM 1811 C C . ILE A 1 228 ? 4.631 -0.247 -1.375 1.00 95.56 228 ILE A C 1
ATOM 1813 O O . ILE A 1 228 ? 5.261 -1.068 -2.035 1.00 95.56 228 ILE A O 1
ATOM 1817 N N . SER A 1 229 ? 4.753 -0.172 -0.044 1.00 93.94 229 SER A N 1
ATOM 1818 C CA . SER A 1 229 ? 5.685 -1.020 0.719 1.00 93.94 229 SER A CA 1
ATOM 1819 C C . SER A 1 229 ? 5.294 -2.500 0.749 1.00 93.94 229 SER A C 1
ATOM 1821 O O . SER A 1 229 ? 6.129 -3.355 1.041 1.00 93.94 229 SER A O 1
ATOM 1823 N N . GLN A 1 230 ? 4.038 -2.807 0.429 1.00 95.06 230 GLN A N 1
ATOM 1824 C CA . GLN A 1 230 ? 3.500 -4.162 0.342 1.00 95.06 230 GLN A CA 1
ATOM 1825 C C . GLN A 1 230 ? 3.644 -4.802 -1.050 1.00 95.06 230 GLN A C 1
ATOM 1827 O O . GLN A 1 230 ? 3.251 -5.952 -1.244 1.00 95.06 230 GLN A O 1
ATOM 1832 N N . MET A 1 231 ? 4.223 -4.099 -2.027 1.00 94.88 231 MET A N 1
ATOM 1833 C CA . MET A 1 231 ? 4.525 -4.684 -3.334 1.00 94.88 231 MET A CA 1
ATOM 1834 C C . MET A 1 231 ? 5.747 -5.604 -3.244 1.00 94.88 231 MET A C 1
ATOM 1836 O O . MET A 1 231 ? 6.831 -5.173 -2.852 1.00 94.88 231 MET A O 1
ATOM 1840 N N . ILE A 1 232 ? 5.594 -6.858 -3.667 1.00 92.06 232 ILE A N 1
ATOM 1841 C CA . ILE A 1 232 ? 6.693 -7.819 -3.803 1.00 92.06 232 ILE A CA 1
ATOM 1842 C C . ILE A 1 232 ? 6.969 -7.991 -5.291 1.00 92.06 232 ILE A C 1
ATOM 1844 O O . ILE A 1 232 ? 6.101 -8.429 -6.040 1.00 92.06 232 ILE A O 1
ATOM 1848 N N . LEU A 1 233 ? 8.171 -7.636 -5.737 1.00 90.25 233 LEU A N 1
ATOM 1849 C CA . LEU A 1 233 ? 8.543 -7.723 -7.146 1.00 90.25 233 LEU A CA 1
ATOM 1850 C C . LEU A 1 233 ? 9.359 -8.990 -7.396 1.00 90.25 233 LEU A C 1
ATOM 1852 O O . LEU A 1 233 ? 10.452 -9.143 -6.855 1.00 90.25 233 LEU A O 1
ATOM 1856 N N . TYR A 1 234 ? 8.848 -9.866 -8.255 1.00 88.69 234 TYR A N 1
ATOM 1857 C CA . TYR A 1 234 ? 9.644 -10.929 -8.852 1.00 88.69 234 TYR A CA 1
ATOM 1858 C C . TYR A 1 234 ? 10.277 -10.388 -10.132 1.00 88.69 234 TYR A C 1
ATOM 1860 O O . TYR A 1 234 ? 9.575 -10.094 -11.103 1.00 88.69 234 TYR A O 1
ATOM 1868 N N . LYS A 1 235 ? 11.601 -10.232 -10.121 1.00 84.31 235 LYS A N 1
ATOM 1869 C CA . LYS A 1 235 ? 12.375 -9.684 -11.236 1.00 84.31 235 LYS A CA 1
ATOM 1870 C C . LYS A 1 235 ? 13.679 -10.450 -11.400 1.00 84.31 235 LYS A C 1
ATOM 1872 O O . LYS A 1 235 ? 14.256 -10.923 -10.422 1.00 84.31 235 LYS A O 1
ATOM 1877 N N . GLU A 1 236 ? 14.149 -10.548 -12.639 1.00 80.12 236 GLU A N 1
ATOM 1878 C CA . GLU A 1 236 ? 15.485 -11.069 -12.912 1.00 80.12 236 GLU A CA 1
ATOM 1879 C C . GLU A 1 236 ? 16.535 -10.202 -12.202 1.00 80.12 236 GLU A C 1
ATOM 1881 O O . GLU A 1 236 ? 16.543 -8.978 -12.345 1.00 80.12 236 GLU A O 1
ATOM 1886 N N . SER A 1 237 ? 17.394 -10.840 -11.408 1.00 76.31 237 SER A N 1
ATOM 1887 C CA . SER A 1 237 ? 18.453 -10.148 -10.677 1.00 76.31 237 SER A CA 1
ATOM 1888 C C . SER A 1 237 ? 19.529 -9.650 -11.637 1.00 76.31 237 SER A C 1
ATOM 1890 O O . SER A 1 237 ? 19.992 -10.401 -12.492 1.00 76.31 237 SER A O 1
ATOM 1892 N N . GLU A 1 238 ? 20.001 -8.421 -11.437 1.00 71.38 238 GLU A N 1
ATOM 1893 C CA . GLU A 1 238 ? 21.147 -7.866 -12.173 1.00 71.38 238 GLU A CA 1
ATOM 1894 C C . GLU A 1 238 ? 22.437 -8.671 -11.936 1.00 71.38 238 GLU A C 1
ATOM 1896 O O . GLU A 1 238 ? 23.329 -8.691 -12.783 1.00 71.38 238 GLU A O 1
ATOM 1901 N N . TRP A 1 239 ? 22.501 -9.408 -10.821 1.00 70.81 239 TRP A N 1
ATOM 1902 C CA . TRP A 1 239 ? 23.589 -10.327 -10.492 1.00 70.81 239 TRP A CA 1
ATOM 1903 C C . TRP A 1 239 ? 23.567 -11.619 -11.318 1.00 70.81 239 TRP A C 1
ATOM 1905 O O . TRP A 1 239 ? 24.559 -12.352 -11.342 1.00 70.81 239 TRP A O 1
ATOM 1915 N N . PHE A 1 240 ? 22.466 -11.918 -12.015 1.00 73.38 240 PHE A N 1
ATOM 1916 C CA . PHE A 1 240 ? 22.415 -13.024 -12.963 1.00 73.38 240 PHE A CA 1
ATOM 1917 C C . PHE A 1 240 ? 23.094 -12.608 -14.273 1.00 73.38 240 PHE A C 1
ATOM 1919 O O . PHE A 1 240 ? 22.452 -12.272 -15.267 1.00 73.38 240 PHE A O 1
ATOM 1926 N N . GLN A 1 241 ? 24.430 -12.591 -14.250 1.00 67.50 241 GLN A N 1
ATOM 1927 C CA . GLN A 1 241 ? 25.251 -12.103 -15.353 1.00 67.50 241 GLN A CA 1
ATOM 1928 C C . GLN A 1 241 ? 24.992 -12.906 -16.636 1.00 67.50 241 GLN A C 1
ATOM 1930 O O . GLN A 1 241 ? 25.479 -14.023 -16.821 1.00 67.50 241 GLN A O 1
ATOM 1935 N N . GLN A 1 242 ? 24.263 -12.293 -17.566 1.00 74.31 242 GLN A N 1
ATOM 1936 C CA . GLN A 1 242 ? 24.118 -12.766 -18.935 1.00 74.31 242 GLN A CA 1
ATOM 1937 C C . GLN A 1 242 ? 24.753 -11.737 -19.875 1.00 74.31 242 GLN A C 1
ATOM 1939 O O . GLN A 1 242 ? 24.224 -10.629 -19.989 1.00 74.31 242 GLN A O 1
ATOM 1944 N N . PRO A 1 243 ? 25.830 -12.088 -20.604 1.00 69.31 243 PRO A N 1
ATOM 1945 C CA . PRO A 1 243 ? 26.577 -11.130 -21.425 1.00 69.31 243 PRO A CA 1
ATOM 1946 C C . PRO A 1 243 ? 25.699 -10.290 -22.367 1.00 69.31 243 PRO A C 1
ATOM 1948 O O . PRO A 1 243 ? 25.894 -9.095 -22.514 1.00 69.31 243 PRO A O 1
ATOM 1951 N N . LYS A 1 244 ? 24.652 -10.896 -22.937 1.00 76.44 244 LYS A N 1
ATOM 1952 C CA . LYS A 1 244 ? 23.812 -10.271 -23.970 1.00 76.44 244 LYS A CA 1
ATOM 1953 C C . LYS A 1 244 ? 22.717 -9.336 -23.443 1.00 76.44 244 LYS A C 1
ATOM 1955 O O . LYS A 1 244 ? 22.006 -8.737 -24.250 1.00 76.44 244 LYS A O 1
ATOM 1960 N N . ILE A 1 245 ? 22.487 -9.274 -22.129 1.00 78.38 245 ILE A N 1
ATOM 1961 C CA . ILE A 1 245 ? 21.418 -8.427 -21.572 1.00 78.38 245 ILE A CA 1
ATOM 1962 C C . ILE A 1 245 ? 21.805 -6.954 -21.655 1.00 78.38 245 ILE A C 1
ATOM 1964 O O . ILE A 1 245 ? 20.971 -6.130 -22.037 1.00 78.38 245 ILE A O 1
ATOM 1968 N N . TRP A 1 246 ? 23.064 -6.649 -21.351 1.00 81.06 246 TRP A N 1
ATOM 1969 C CA . TRP A 1 246 ? 23.593 -5.290 -21.348 1.00 81.06 246 TRP A CA 1
ATOM 1970 C C . TRP A 1 246 ? 23.890 -4.784 -22.763 1.00 81.06 246 TRP A C 1
ATOM 1972 O O . TRP A 1 246 ? 23.529 -3.653 -23.071 1.00 81.06 246 TRP A O 1
ATOM 1982 N N . ASP A 1 247 ? 24.350 -5.656 -23.672 1.00 82.88 247 ASP A N 1
ATOM 1983 C CA . ASP A 1 247 ? 24.502 -5.347 -25.108 1.00 82.88 247 ASP A CA 1
ATOM 1984 C C . ASP A 1 247 ? 23.208 -4.800 -25.743 1.00 82.88 247 ASP A C 1
ATOM 1986 O O . ASP A 1 247 ? 23.232 -4.032 -26.704 1.00 82.88 247 ASP A O 1
ATOM 1990 N N . ALA A 1 248 ? 22.039 -5.178 -25.212 1.00 83.81 248 ALA A N 1
ATOM 1991 C CA . ALA A 1 248 ? 20.754 -4.699 -25.712 1.00 83.81 248 ALA A CA 1
ATOM 1992 C C . ALA A 1 248 ? 20.493 -3.204 -25.431 1.00 83.81 248 ALA A C 1
ATOM 1994 O O . ALA A 1 248 ? 19.501 -2.665 -25.929 1.00 83.81 248 ALA A O 1
ATOM 1995 N N . LEU A 1 249 ? 21.341 -2.554 -24.628 1.00 86.94 249 LEU A N 1
ATOM 1996 C CA . LEU A 1 249 ? 21.307 -1.120 -24.348 1.00 86.94 249 LEU A CA 1
ATOM 1997 C C . LEU A 1 249 ? 22.145 -0.302 -25.328 1.00 86.94 249 LEU A C 1
ATOM 1999 O O . LEU A 1 249 ? 21.885 0.892 -25.462 1.00 86.94 249 LEU A O 1
ATOM 2003 N N . ASP A 1 250 ? 23.096 -0.920 -26.032 1.00 85.12 250 ASP A N 1
ATOM 2004 C CA . ASP A 1 250 ? 24.049 -0.208 -26.886 1.00 85.12 250 ASP A CA 1
ATOM 2005 C C . ASP A 1 250 ? 23.337 0.718 -27.870 1.00 85.12 250 ASP A C 1
ATOM 2007 O O . ASP A 1 250 ? 23.599 1.917 -27.906 1.00 85.12 250 ASP A O 1
ATOM 2011 N N . GLU A 1 251 ? 22.349 0.200 -28.596 1.00 85.56 251 GLU A N 1
ATOM 2012 C CA . GLU A 1 251 ? 21.631 0.987 -29.597 1.00 85.56 251 GLU A CA 1
ATOM 2013 C C . GLU A 1 251 ? 20.809 2.144 -29.001 1.00 85.56 251 GLU A C 1
ATOM 2015 O O . GLU A 1 251 ? 20.662 3.203 -29.620 1.00 85.56 251 GLU A O 1
ATOM 2020 N N . LEU A 1 252 ? 20.294 1.972 -27.779 1.00 85.25 252 LEU A N 1
ATOM 2021 C CA . LEU A 1 252 ? 19.571 3.021 -27.052 1.00 85.25 252 LEU A CA 1
ATOM 2022 C C . LEU A 1 252 ? 20.510 4.144 -26.600 1.00 85.25 252 LEU A C 1
ATOM 2024 O O . LEU A 1 252 ? 20.090 5.297 -26.538 1.00 85.25 252 LEU A O 1
ATOM 2028 N N . LEU A 1 253 ? 21.774 3.815 -26.332 1.00 84.75 253 LEU A N 1
ATOM 2029 C CA . LEU A 1 253 ? 22.812 4.752 -25.907 1.00 84.75 253 LEU A CA 1
ATOM 2030 C C . LEU A 1 253 ? 23.659 5.290 -27.075 1.00 84.75 253 LEU A C 1
ATOM 2032 O O . LEU A 1 253 ? 24.637 5.997 -26.850 1.00 84.75 253 LEU A O 1
ATOM 2036 N N . GLY A 1 254 ? 23.290 4.985 -28.324 1.00 82.19 254 GLY A N 1
ATOM 2037 C CA . GLY A 1 254 ? 23.991 5.464 -29.523 1.00 82.19 254 GLY A CA 1
ATOM 2038 C C . GLY A 1 254 ? 25.215 4.635 -29.929 1.00 82.19 254 GLY A C 1
ATOM 2039 O O . GLY A 1 254 ? 25.991 5.059 -30.784 1.00 82.19 254 GLY A O 1
ATOM 2040 N N . HIS A 1 255 ? 25.377 3.452 -29.344 1.00 82.12 255 HIS A N 1
ATOM 2041 C CA . HIS A 1 255 ? 26.376 2.453 -29.704 1.00 82.12 255 HIS A CA 1
ATOM 2042 C C . HIS A 1 255 ? 25.822 1.449 -30.725 1.00 82.12 255 HIS A C 1
ATOM 2044 O O . HIS A 1 255 ? 24.635 1.414 -31.044 1.00 82.12 255 HIS A O 1
ATOM 2050 N N . SER A 1 256 ? 26.708 0.638 -31.296 1.00 76.94 256 SER A N 1
ATOM 2051 C CA . SER A 1 256 ? 26.366 -0.349 -32.321 1.00 76.94 256 SER A CA 1
ATOM 2052 C C . SER A 1 256 ? 27.214 -1.599 -32.136 1.00 76.94 256 SER A C 1
ATOM 2054 O O . SER A 1 256 ? 28.253 -1.536 -31.488 1.00 76.94 256 SER A O 1
ATOM 2056 N N . GLY A 1 257 ? 26.860 -2.712 -32.786 1.00 69.50 257 GLY A N 1
ATOM 2057 C CA . GLY A 1 257 ? 27.708 -3.913 -32.762 1.00 69.50 257 GLY A CA 1
ATOM 2058 C C . GLY A 1 257 ? 29.134 -3.682 -33.296 1.00 69.50 257 GLY A C 1
ATOM 2059 O O . GLY A 1 257 ? 30.047 -4.420 -32.945 1.00 69.50 257 GLY A O 1
ATOM 2060 N N . SER A 1 258 ? 29.344 -2.643 -34.114 1.00 73.88 258 SER A N 1
ATOM 2061 C CA . SER A 1 258 ? 30.669 -2.207 -34.581 1.00 73.88 258 SER A CA 1
ATOM 2062 C C . SER A 1 258 ? 31.402 -1.260 -33.621 1.00 73.88 258 SER A C 1
ATOM 2064 O O . SER A 1 258 ? 32.607 -1.070 -33.761 1.00 73.88 258 SER A O 1
ATOM 2066 N N . THR A 1 259 ? 30.696 -0.662 -32.661 1.00 77.69 259 THR A N 1
ATOM 2067 C CA . THR A 1 259 ? 31.224 0.270 -31.652 1.00 77.69 259 THR A CA 1
ATOM 2068 C C . THR A 1 259 ? 30.539 0.013 -30.303 1.00 77.69 259 THR A C 1
ATOM 2070 O O . THR A 1 259 ? 29.789 0.883 -29.835 1.00 77.69 259 THR A O 1
ATOM 2073 N N . PRO A 1 260 ? 30.719 -1.185 -29.712 1.00 75.06 260 PRO A N 1
ATOM 2074 C CA . PRO A 1 260 ? 30.010 -1.566 -28.499 1.00 75.06 260 PRO A CA 1
ATOM 2075 C C . PRO A 1 260 ? 30.440 -0.688 -27.328 1.00 75.06 260 PRO A C 1
ATOM 2077 O O . PRO A 1 260 ? 31.555 -0.151 -27.309 1.00 75.06 260 PRO A O 1
ATOM 2080 N N . HIS A 1 261 ? 29.565 -0.529 -26.345 1.00 73.50 261 HIS A N 1
ATOM 2081 C CA . HIS A 1 261 ? 29.921 0.214 -25.146 1.00 73.50 261 HIS A CA 1
ATOM 2082 C C . HIS A 1 261 ? 30.774 -0.675 -24.226 1.00 73.50 261 HIS A C 1
ATOM 2084 O O . HIS A 1 261 ? 30.340 -1.702 -23.717 1.00 73.50 261 HIS A O 1
ATOM 2090 N N . LEU A 1 262 ? 32.037 -0.293 -24.030 1.00 74.81 262 LEU A N 1
ATOM 2091 C CA . LEU A 1 262 ? 33.029 -1.144 -23.359 1.00 74.81 262 LEU A CA 1
ATOM 2092 C C . LEU A 1 262 ? 32.896 -1.173 -21.829 1.00 74.81 262 LEU A C 1
ATOM 2094 O O . LEU A 1 262 ? 33.540 -2.000 -21.192 1.00 74.81 262 LEU A O 1
ATOM 2098 N N . ASN A 1 263 ? 32.069 -0.306 -21.234 1.00 69.69 263 ASN A N 1
ATOM 2099 C CA . ASN A 1 263 ? 31.896 -0.276 -19.777 1.00 69.69 263 ASN A CA 1
ATOM 2100 C C . ASN A 1 263 ? 30.902 -1.336 -19.261 1.00 69.69 263 ASN A C 1
ATOM 2102 O O . ASN A 1 263 ? 30.570 -1.313 -18.082 1.00 69.69 263 ASN A O 1
ATOM 2106 N N . TRP A 1 264 ? 30.401 -2.233 -20.122 1.00 61.50 264 TRP A N 1
ATOM 2107 C CA . TRP A 1 264 ? 29.561 -3.372 -19.718 1.00 61.50 264 TRP A CA 1
ATOM 2108 C C . TRP A 1 264 ? 30.361 -4.605 -19.255 1.00 61.50 264 TRP A C 1
ATOM 2110 O O . TRP A 1 264 ? 29.751 -5.627 -18.940 1.00 61.50 264 TRP A O 1
ATOM 2120 N N . LEU A 1 265 ? 31.701 -4.530 -19.276 1.00 46.44 265 LEU A N 1
ATOM 2121 C CA . LEU A 1 265 ? 32.617 -5.616 -18.897 1.00 46.44 265 LEU A CA 1
ATOM 2122 C C . LEU A 1 265 ? 32.650 -5.876 -17.387 1.00 46.44 265 LEU A C 1
ATOM 2124 O O . LEU A 1 265 ? 32.856 -4.903 -16.629 1.00 46.44 265 LEU A O 1
#

Sequence (265 aa):
MIGHLGLYQDCDADQPEQKLHLETFSGDDVEAFIEASRAWAQHLPEKDRTWLKLAKGTPVVAPEGHTAAQMQMASDSSPRSAADLLIPKKLLDDLPADRKIQVPANPTRKARTWYHLENLLHDADNNLLDGWVCEEIGVTPWVSPWAWEGYDVIIDYSRPKHLMASFLSAVDRFTEAQHERYRPIAEKDDKGPMKSRLYAIIDRNRDGKMTATELQAALKLPAYAQSISQMILYKESEWFQQPKIWDALDELLGHSGSTPHLNWL

pLDDT: mean 89.04, std 8.16, range [46.44, 97.81]

Radius of gyration: 24.23 Å; chains: 1; bounding box: 62×39×62 Å